Protein AF-A0A7Y7J3G6-F1 (afdb_monomer_lite)

Structure (mmCIF, N/CA/C/O backbone):
data_AF-A0A7Y7J3G6-F1
#
_entry.id   AF-A0A7Y7J3G6-F1
#
loop_
_atom_site.group_PDB
_atom_site.id
_atom_site.type_symbol
_atom_site.label_atom_id
_atom_site.label_alt_id
_atom_site.label_comp_id
_atom_site.label_asym_id
_atom_site.label_entity_id
_atom_site.label_seq_id
_atom_site.pdbx_PDB_ins_code
_atom_site.Cartn_x
_atom_site.Cartn_y
_atom_site.Cartn_z
_atom_site.occupancy
_atom_site.B_iso_or_equiv
_atom_site.auth_seq_id
_atom_site.auth_comp_id
_atom_site.auth_asym_id
_atom_site.auth_atom_id
_atom_site.pdbx_PDB_model_num
ATOM 1 N N . MET A 1 1 ? 12.907 19.951 -12.536 1.00 49.72 1 MET A N 1
ATOM 2 C CA . MET A 1 1 ? 13.112 18.486 -12.495 1.00 49.72 1 MET A CA 1
ATOM 3 C C . MET A 1 1 ? 14.606 18.223 -12.336 1.00 49.72 1 MET A C 1
ATOM 5 O O . MET A 1 1 ? 15.386 18.888 -13.004 1.00 49.72 1 MET A O 1
ATOM 9 N N . LYS A 1 2 ? 15.040 17.374 -11.395 1.00 62.88 2 LYS A N 1
ATOM 10 C CA . LYS A 1 2 ? 16.476 17.125 -11.169 1.00 62.88 2 LYS A CA 1
ATOM 11 C C . LYS A 1 2 ? 16.888 15.912 -11.998 1.00 62.88 2 LYS A C 1
ATOM 13 O O . LYS A 1 2 ? 16.555 14.794 -11.623 1.00 62.88 2 LYS A O 1
ATOM 18 N N . TYR A 1 3 ? 17.566 16.141 -13.120 1.00 72.62 3 TYR A N 1
ATOM 19 C CA . TYR A 1 3 ? 18.003 15.069 -14.013 1.00 72.62 3 TYR A CA 1
ATOM 20 C C . TYR A 1 3 ? 18.917 14.068 -13.295 1.00 72.62 3 TYR A C 1
ATOM 22 O O . TYR A 1 3 ? 19.711 14.421 -12.409 1.00 72.62 3 TYR A O 1
ATOM 30 N N . PHE A 1 4 ? 18.803 12.798 -13.678 1.00 77.12 4 PHE A N 1
ATOM 31 C CA . PHE A 1 4 ? 19.719 11.756 -13.242 1.00 77.12 4 PHE A CA 1
ATOM 32 C C . PHE A 1 4 ? 21.090 12.028 -13.874 1.00 77.12 4 PHE A C 1
ATOM 34 O O . PHE A 1 4 ? 21.292 11.809 -15.061 1.00 77.12 4 PHE A O 1
ATOM 41 N N . LYS A 1 5 ? 22.035 12.559 -13.088 1.00 89.25 5 LYS A N 1
ATOM 42 C CA . LYS A 1 5 ? 23.409 12.771 -13.558 1.00 89.25 5 LYS A CA 1
ATOM 43 C C . LYS A 1 5 ? 24.102 11.417 -13.731 1.00 89.25 5 LYS A C 1
ATOM 45 O O . LYS A 1 5 ? 24.225 10.682 -12.751 1.00 89.25 5 LYS A O 1
ATOM 50 N N . VAL A 1 6 ? 24.518 11.130 -14.958 1.00 94.62 6 VAL A N 1
ATOM 51 C CA . VAL A 1 6 ? 25.328 9.969 -15.341 1.00 94.62 6 VAL A CA 1
ATOM 52 C C . VAL A 1 6 ? 26.798 10.393 -15.344 1.00 94.62 6 VAL A C 1
ATOM 54 O O . VAL A 1 6 ? 27.100 11.525 -15.724 1.00 94.62 6 VAL A O 1
ATOM 57 N N . ASP A 1 7 ? 27.697 9.514 -14.905 1.00 96.62 7 ASP A N 1
ATOM 58 C CA . ASP A 1 7 ? 29.136 9.808 -14.866 1.00 96.62 7 ASP A CA 1
ATOM 59 C C . ASP A 1 7 ? 29.831 9.385 -16.163 1.00 96.62 7 ASP A C 1
ATOM 61 O O . ASP A 1 7 ? 30.746 10.059 -16.632 1.00 96.62 7 ASP A O 1
ATOM 65 N N . LYS A 1 8 ? 29.379 8.278 -16.762 1.00 97.50 8 LYS A N 1
ATOM 66 C CA . LYS A 1 8 ? 29.896 7.773 -18.035 1.00 97.50 8 LYS A CA 1
ATOM 67 C C . LYS A 1 8 ? 28.796 7.089 -18.840 1.00 97.50 8 LYS A C 1
ATOM 69 O O . LYS A 1 8 ? 28.011 6.321 -18.288 1.00 97.50 8 LYS A O 1
ATOM 74 N N . VAL A 1 9 ? 28.792 7.337 -20.144 1.00 97.56 9 VAL A N 1
ATOM 75 C CA . VAL A 1 9 ? 27.956 6.645 -21.131 1.00 97.56 9 VAL A CA 1
ATOM 76 C C . VAL A 1 9 ? 28.882 5.881 -22.069 1.00 97.56 9 VAL A C 1
ATOM 78 O O . VAL A 1 9 ? 29.928 6.402 -22.453 1.00 97.56 9 VAL A O 1
ATOM 81 N N . ILE A 1 10 ? 28.539 4.634 -22.381 1.00 97.81 10 ILE A N 1
ATOM 82 C CA . ILE A 1 10 ? 29.241 3.819 -23.374 1.00 97.81 10 ILE A CA 1
ATOM 83 C C . ILE A 1 10 ? 28.200 3.260 -24.334 1.00 97.81 10 ILE A C 1
ATOM 85 O O . ILE A 1 10 ? 27.238 2.635 -23.892 1.00 97.81 10 ILE A O 1
ATOM 89 N N . GLU A 1 11 ? 28.407 3.489 -25.621 1.00 97.56 11 GLU A N 1
ATOM 90 C CA . GLU A 1 11 ? 27.558 2.977 -26.694 1.00 97.56 11 GLU A CA 1
ATOM 91 C C . GLU A 1 11 ? 27.984 1.558 -27.067 1.00 97.56 11 GLU A C 1
ATOM 93 O O . GLU A 1 11 ? 29.178 1.247 -27.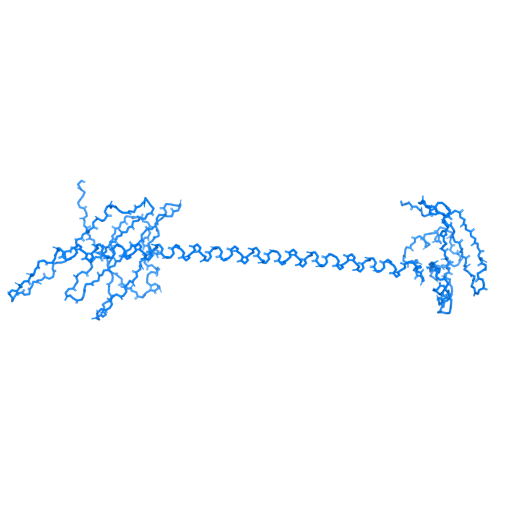114 1.00 97.56 11 GLU A O 1
ATOM 98 N N . GLU A 1 12 ? 26.996 0.696 -27.302 1.00 93.31 12 GLU A N 1
ATOM 99 C CA . GLU A 1 12 ? 27.168 -0.655 -27.829 1.00 93.31 12 GLU A CA 1
ATOM 100 C C . GLU A 1 12 ? 28.253 -1.504 -27.122 1.00 93.31 12 GLU A C 1
ATOM 102 O O . GLU A 1 12 ? 29.045 -2.220 -27.756 1.00 93.31 12 GLU A O 1
ATOM 107 N N . LEU A 1 13 ? 28.317 -1.426 -25.789 1.00 94.50 13 LEU A N 1
ATOM 108 C CA . LEU A 1 13 ? 29.288 -2.171 -24.987 1.00 94.50 13 LEU A CA 1
ATOM 109 C C . LEU A 1 13 ? 28.968 -3.670 -24.998 1.00 94.50 13 LEU A C 1
ATOM 111 O O . LEU A 1 13 ? 27.873 -4.078 -24.634 1.00 94.50 13 LEU A O 1
ATOM 115 N N . ASN A 1 14 ? 29.928 -4.513 -25.371 1.00 92.19 14 ASN A N 1
ATOM 116 C CA . ASN A 1 14 ? 29.696 -5.954 -25.444 1.00 92.19 14 ASN A CA 1
ATOM 117 C C . ASN A 1 14 ? 29.823 -6.622 -24.058 1.00 92.19 14 ASN A C 1
ATOM 119 O O . ASN A 1 14 ? 30.905 -6.631 -23.466 1.00 92.19 14 ASN A O 1
ATOM 123 N N . PHE A 1 15 ? 28.734 -7.202 -23.551 1.00 85.25 15 PHE A N 1
ATOM 124 C CA . PHE A 1 15 ? 28.679 -7.990 -22.317 1.00 85.25 15 PHE A CA 1
ATOM 125 C C . PHE A 1 15 ? 28.513 -9.465 -22.642 1.00 85.25 15 PHE A C 1
ATOM 127 O O . PHE A 1 15 ? 27.389 -9.954 -22.659 1.00 85.25 15 PHE A O 1
ATOM 134 N N . ASN A 1 16 ? 29.617 -10.184 -22.857 1.00 81.06 16 ASN A N 1
ATOM 135 C CA . ASN A 1 16 ? 29.648 -11.625 -23.142 1.00 81.06 16 ASN A CA 1
ATOM 136 C C . ASN A 1 16 ? 28.651 -12.071 -24.238 1.00 81.06 16 ASN A C 1
ATOM 138 O O . ASN A 1 16 ? 29.039 -12.270 -25.383 1.00 81.06 16 ASN A O 1
ATOM 142 N N . SER A 1 17 ? 27.376 -12.250 -23.876 1.00 82.81 17 SER A N 1
ATOM 143 C CA . SER A 1 17 ? 26.278 -12.742 -24.707 1.00 82.81 17 SER A CA 1
ATOM 144 C C . SER A 1 17 ? 25.234 -11.688 -25.124 1.00 82.81 17 SER A C 1
ATOM 146 O O . SER A 1 17 ? 24.234 -12.056 -25.755 1.00 82.81 17 SER A O 1
ATOM 148 N N . TYR A 1 18 ? 25.422 -10.416 -24.762 1.00 87.75 18 TYR A N 1
ATOM 149 C CA . TYR A 1 18 ? 24.465 -9.332 -24.990 1.00 87.75 18 TYR A CA 1
ATOM 150 C C . TYR A 1 18 ? 25.172 -7.979 -25.184 1.00 87.75 18 TYR A C 1
ATOM 152 O O . TYR A 1 18 ? 26.217 -7.726 -24.591 1.00 87.75 18 TYR A O 1
ATOM 160 N N . ARG A 1 19 ? 24.610 -7.103 -26.022 1.00 95.00 19 ARG A N 1
ATOM 161 C CA . ARG A 1 19 ? 25.182 -5.799 -26.387 1.00 95.00 19 ARG A CA 1
ATOM 162 C C . ARG A 1 19 ? 24.063 -4.746 -26.374 1.00 95.00 19 ARG A C 1
ATOM 164 O O . ARG A 1 19 ? 23.349 -4.673 -27.369 1.00 95.00 19 ARG A O 1
ATOM 171 N N . PRO A 1 20 ? 23.874 -4.000 -25.270 1.00 96.56 20 PRO A N 1
ATOM 172 C CA . PRO A 1 20 ? 22.880 -2.939 -25.199 1.00 96.56 20 PRO A CA 1
ATOM 173 C C . PRO A 1 20 ? 23.270 -1.742 -26.051 1.00 96.56 20 PRO A C 1
ATOM 175 O O . PRO A 1 20 ? 24.462 -1.467 -26.199 1.00 96.56 20 PRO A O 1
ATOM 178 N N . ASP A 1 21 ? 22.274 -0.987 -26.514 1.00 97.25 21 ASP A N 1
ATOM 179 C CA . ASP A 1 21 ? 22.501 0.245 -27.277 1.00 97.25 21 ASP A CA 1
ATOM 180 C C . ASP A 1 21 ? 23.300 1.254 -26.447 1.00 97.25 21 ASP A C 1
ATOM 182 O O . ASP A 1 21 ? 24.318 1.774 -26.907 1.00 97.25 21 ASP A O 1
ATOM 186 N N . LEU A 1 22 ? 22.907 1.465 -25.183 1.00 97.69 22 LEU A N 1
ATOM 187 C CA . LEU A 1 22 ? 23.643 2.315 -24.246 1.00 97.69 22 LEU A CA 1
ATOM 188 C C . LEU A 1 22 ? 23.870 1.619 -22.904 1.00 97.69 22 LEU A C 1
ATOM 190 O O . LEU A 1 22 ? 23.004 0.946 -22.344 1.00 97.69 22 LEU A O 1
ATOM 194 N N . THR A 1 23 ? 25.041 1.870 -22.327 1.00 97.56 23 THR A N 1
ATOM 195 C CA . THR A 1 23 ? 25.361 1.536 -20.941 1.00 97.56 23 THR A CA 1
ATOM 196 C C . THR A 1 23 ? 25.684 2.801 -20.165 1.00 97.56 23 THR A C 1
ATOM 198 O O . THR A 1 23 ? 26.659 3.499 -20.453 1.00 97.56 23 THR A O 1
ATOM 201 N N . LEU A 1 24 ? 24.889 3.067 -19.134 1.00 97.38 24 LEU A N 1
ATOM 202 C CA . LEU A 1 24 ? 25.061 4.202 -18.240 1.00 97.38 24 LEU A CA 1
ATOM 203 C C . LEU A 1 24 ? 25.745 3.743 -16.953 1.00 97.38 24 LEU A C 1
ATOM 205 O O . LEU A 1 24 ? 25.327 2.764 -16.332 1.00 97.38 24 LEU A O 1
ATOM 209 N N . TYR A 1 25 ? 26.765 4.480 -16.527 1.00 96.81 25 TYR A N 1
ATOM 210 C CA . TYR A 1 25 ? 27.466 4.258 -15.268 1.00 96.81 25 TYR A CA 1
ATOM 211 C C . TYR A 1 25 ? 27.291 5.448 -14.342 1.00 96.81 25 TYR A C 1
ATOM 213 O O . TYR A 1 25 ? 27.388 6.609 -14.757 1.00 96.81 25 TYR A O 1
ATOM 221 N N . ARG A 1 26 ? 27.076 5.146 -13.064 1.00 95.69 26 ARG A N 1
ATOM 222 C CA . ARG A 1 26 ? 26.975 6.158 -12.024 1.00 95.69 26 ARG A CA 1
ATOM 223 C C . ARG A 1 26 ? 27.536 5.665 -10.698 1.00 95.69 26 ARG A C 1
ATOM 225 O O . ARG A 1 26 ? 27.079 4.651 -10.179 1.00 95.69 26 ARG A O 1
ATOM 232 N N . SER A 1 27 ? 28.435 6.433 -10.103 1.00 95.38 27 SER A N 1
ATOM 233 C CA . SER A 1 27 ? 28.896 6.232 -8.736 1.00 95.38 27 SER A CA 1
ATOM 234 C C . SER A 1 27 ? 27.796 6.563 -7.726 1.00 95.38 27 SER A C 1
ATOM 236 O O . SER A 1 27 ? 27.083 7.571 -7.828 1.00 95.38 27 SER A O 1
ATOM 238 N N . SER A 1 28 ? 27.655 5.710 -6.714 1.00 93.06 28 SER A N 1
ATOM 239 C CA . SER A 1 28 ? 26.737 5.949 -5.606 1.00 93.06 28 SER A CA 1
ATOM 240 C C . SER A 1 28 ? 27.150 7.208 -4.846 1.00 93.06 28 SER A C 1
ATOM 242 O O . SER A 1 28 ? 28.308 7.404 -4.482 1.00 93.06 28 SER A O 1
ATOM 244 N N . LYS A 1 29 ? 26.176 8.074 -4.548 1.00 91.56 29 LYS A N 1
ATOM 245 C CA . LYS A 1 29 ? 26.424 9.270 -3.725 1.00 91.56 29 LYS A CA 1
ATOM 246 C C . LYS A 1 29 ? 26.829 8.920 -2.296 1.00 91.56 29 LYS A C 1
ATOM 248 O O . LYS A 1 29 ? 27.494 9.719 -1.650 1.00 91.56 29 LYS A O 1
ATOM 253 N N . LYS A 1 30 ? 26.355 7.775 -1.793 1.00 93.69 30 LYS A N 1
ATOM 254 C CA . LYS A 1 30 ? 26.652 7.303 -0.436 1.00 93.69 30 LYS A CA 1
ATOM 255 C C . LYS A 1 30 ? 27.998 6.583 -0.384 1.00 93.69 30 LYS A C 1
ATOM 257 O O . LYS A 1 30 ? 28.684 6.679 0.623 1.00 93.69 30 LYS A O 1
ATOM 262 N N . ASN A 1 31 ? 28.362 5.890 -1.462 1.00 93.81 31 ASN A N 1
ATOM 263 C CA . ASN A 1 31 ? 29.604 5.139 -1.565 1.00 93.81 31 ASN A CA 1
ATOM 264 C C . ASN A 1 31 ? 30.226 5.322 -2.963 1.00 93.81 31 ASN A C 1
ATOM 266 O O . ASN A 1 31 ? 29.894 4.569 -3.870 1.00 93.81 31 ASN A O 1
ATOM 270 N N . PRO A 1 32 ? 31.126 6.299 -3.169 1.00 93.50 32 PRO A N 1
ATOM 271 C CA . PRO A 1 32 ? 31.687 6.583 -4.494 1.00 93.50 32 PRO A CA 1
ATOM 272 C C . PRO A 1 32 ? 32.385 5.394 -5.178 1.00 93.50 32 PRO A C 1
ATOM 274 O O . PRO A 1 32 ? 32.458 5.366 -6.407 1.00 93.50 32 PRO A O 1
ATOM 277 N N . SER A 1 33 ? 32.865 4.419 -4.396 1.00 94.50 33 SER A N 1
ATOM 278 C CA . SER A 1 33 ? 33.477 3.176 -4.887 1.00 94.50 33 SER A CA 1
ATOM 279 C C . SER A 1 33 ? 32.460 2.190 -5.473 1.00 94.50 33 SER A C 1
ATOM 281 O O . SER A 1 33 ? 32.829 1.299 -6.234 1.00 94.50 33 SER A O 1
ATOM 283 N N . GLU A 1 34 ? 31.182 2.327 -5.121 1.00 94.56 34 GLU A N 1
ATOM 284 C CA . GLU A 1 34 ? 30.090 1.542 -5.684 1.00 94.56 34 GLU A CA 1
ATOM 285 C C . GLU A 1 34 ? 29.636 2.174 -7.003 1.00 94.56 34 GLU A C 1
ATOM 287 O O . GLU A 1 34 ? 29.185 3.322 -7.040 1.00 94.56 34 GLU A O 1
ATOM 292 N N . ILE A 1 35 ? 29.741 1.413 -8.092 1.00 94.75 35 ILE A N 1
ATOM 293 C CA . ILE A 1 35 ? 29.342 1.850 -9.429 1.00 94.75 35 ILE A CA 1
ATOM 294 C C . ILE A 1 35 ? 28.062 1.119 -9.818 1.00 94.75 35 ILE A C 1
ATOM 296 O O . ILE A 1 35 ? 28.052 -0.098 -10.003 1.00 94.75 35 ILE A O 1
ATOM 300 N N . HIS A 1 36 ? 26.986 1.874 -9.996 1.00 94.44 36 HIS A N 1
ATOM 301 C CA . HIS A 1 36 ? 25.746 1.372 -10.563 1.00 94.44 36 HIS A CA 1
ATOM 302 C C . HIS A 1 36 ? 25.803 1.409 -12.083 1.00 94.44 36 HIS A C 1
ATOM 304 O O . HIS A 1 36 ? 26.334 2.348 -12.685 1.00 94.44 36 HIS A O 1
ATOM 310 N N . ARG A 1 37 ? 25.199 0.393 -12.693 1.00 95.44 37 ARG A N 1
ATOM 311 C CA . ARG A 1 37 ? 25.054 0.266 -14.136 1.00 95.44 37 ARG A CA 1
ATOM 312 C C . ARG A 1 37 ? 23.575 0.208 -14.497 1.00 95.44 37 ARG A C 1
ATOM 314 O O . ARG A 1 37 ? 22.816 -0.497 -13.834 1.00 95.44 37 ARG A O 1
ATOM 321 N N . LEU A 1 38 ? 23.192 0.929 -15.543 1.00 96.75 38 LEU A N 1
ATOM 322 C CA . LEU A 1 38 ? 21.875 0.847 -16.166 1.00 96.75 38 LEU A CA 1
ATOM 323 C C . LEU A 1 38 ? 22.064 0.589 -17.659 1.00 96.75 38 LEU A C 1
ATOM 325 O O . LEU A 1 38 ? 22.778 1.336 -18.328 1.00 96.75 38 LEU A O 1
ATOM 329 N N . LEU A 1 39 ? 21.449 -0.478 -18.154 1.00 97.12 39 LEU A N 1
ATOM 330 C CA . LEU A 1 39 ? 21.407 -0.799 -19.575 1.00 97.12 39 LEU A CA 1
ATOM 331 C C . LEU A 1 39 ? 20.191 -0.103 -20.193 1.00 97.12 39 LEU A C 1
ATOM 333 O O . LEU A 1 39 ? 19.137 -0.024 -19.557 1.00 97.12 39 LEU A O 1
ATOM 337 N N . VAL A 1 40 ? 20.333 0.410 -21.408 1.00 97.69 40 VAL A N 1
ATOM 338 C CA . VAL A 1 40 ? 19.244 1.056 -22.145 1.00 97.69 40 VAL A CA 1
ATOM 339 C C . VAL A 1 40 ? 19.171 0.438 -23.533 1.00 97.69 40 VAL A C 1
ATOM 341 O O . VAL A 1 40 ? 20.175 0.408 -24.243 1.00 97.69 40 VAL A O 1
ATOM 344 N N . GLU A 1 41 ? 17.983 -0.032 -23.896 1.00 98.06 41 GLU A N 1
ATOM 345 C CA . GLU A 1 41 ? 17.634 -0.457 -25.255 1.00 98.06 41 GLU A CA 1
ATOM 346 C C . GLU A 1 41 ? 16.699 0.576 -25.879 1.00 98.06 41 GLU A C 1
ATOM 348 O O . GLU A 1 41 ? 15.805 1.104 -25.214 1.00 98.06 41 GLU A O 1
ATOM 353 N N . ILE A 1 42 ? 16.899 0.867 -27.157 1.00 97.56 42 ILE A N 1
ATOM 354 C CA . ILE A 1 42 ? 16.089 1.787 -27.943 1.00 97.56 42 ILE A CA 1
ATOM 355 C C . ILE A 1 42 ? 15.267 0.954 -28.923 1.00 97.56 42 ILE A C 1
ATOM 357 O O . ILE A 1 42 ? 15.752 0.461 -29.944 1.00 97.56 42 ILE A O 1
ATOM 361 N N . LYS A 1 43 ? 13.974 0.824 -28.640 1.00 97.62 43 LYS A N 1
ATOM 362 C CA . LYS A 1 43 ? 13.045 0.112 -29.512 1.00 97.62 43 LYS A CA 1
ATOM 363 C C . LYS A 1 43 ? 12.631 1.025 -30.661 1.00 97.62 43 LYS A C 1
ATOM 365 O O . LYS A 1 43 ? 11.824 1.931 -30.494 1.00 97.62 43 LYS A O 1
ATOM 370 N N . VAL A 1 44 ? 13.172 0.760 -31.849 1.00 95.81 44 VAL A N 1
ATOM 371 C CA . VAL A 1 44 ? 12.733 1.408 -33.104 1.00 95.81 44 VAL A CA 1
ATOM 372 C C . VAL A 1 44 ? 11.903 0.452 -33.958 1.00 95.81 44 VAL A C 1
ATOM 374 O O . VAL A 1 44 ? 10.876 0.832 -34.506 1.00 95.81 44 VAL A O 1
ATOM 377 N N . THR A 1 45 ? 12.356 -0.796 -34.099 1.00 94.31 45 THR A N 1
ATOM 378 C CA . THR A 1 45 ? 11.677 -1.823 -34.921 1.00 94.31 45 THR A CA 1
ATOM 379 C C . THR A 1 45 ? 11.443 -3.103 -34.138 1.00 94.31 45 THR A C 1
ATOM 381 O O . THR A 1 45 ? 10.372 -3.695 -34.222 1.00 94.31 45 THR A O 1
ATOM 384 N N . HIS A 1 46 ? 12.448 -3.522 -33.371 1.00 94.12 46 HIS A N 1
ATOM 385 C CA . HIS A 1 46 ? 12.396 -4.718 -32.549 1.00 94.12 46 HIS A CA 1
ATOM 386 C C . HIS A 1 46 ? 12.441 -4.314 -31.084 1.00 94.12 46 HIS A C 1
ATOM 388 O O . HIS A 1 46 ? 13.202 -3.424 -30.711 1.00 94.12 46 HIS A O 1
ATOM 394 N N . GLU A 1 47 ? 11.603 -4.962 -30.289 1.00 96.50 47 GLU A N 1
ATOM 395 C CA . GLU A 1 47 ? 11.657 -4.879 -28.836 1.00 96.50 47 GLU A CA 1
ATOM 396 C C . GLU A 1 47 ? 12.687 -5.854 -28.268 1.00 96.50 47 GLU A C 1
ATOM 398 O O . GLU A 1 47 ? 13.186 -6.745 -28.969 1.00 96.50 47 GLU A O 1
ATOM 403 N N . VAL A 1 48 ? 12.992 -5.699 -26.983 1.00 96.12 48 VAL A N 1
ATOM 404 C CA . VAL A 1 48 ? 13.772 -6.675 -26.227 1.00 96.12 48 VAL A CA 1
ATOM 405 C C . VAL A 1 48 ? 13.008 -7.997 -26.173 1.00 96.12 48 VAL A C 1
ATOM 407 O O . VAL A 1 48 ? 12.063 -8.164 -25.397 1.00 96.12 48 VAL A O 1
ATOM 410 N N . ASP A 1 49 ? 13.443 -8.943 -27.006 1.00 96.25 49 ASP A N 1
ATOM 411 C CA . ASP A 1 49 ? 12.878 -10.287 -27.053 1.00 96.25 49 ASP A CA 1
ATOM 412 C C . ASP A 1 49 ? 13.077 -11.058 -25.736 1.00 96.25 49 ASP A C 1
ATOM 414 O O . ASP A 1 49 ? 13.853 -10.682 -24.850 1.00 96.25 49 ASP A O 1
ATOM 418 N N . GLU A 1 50 ? 12.367 -12.177 -25.607 1.00 96.44 50 GLU A N 1
ATOM 419 C CA . GLU A 1 50 ? 12.404 -12.983 -24.389 1.00 96.44 50 GLU A CA 1
ATOM 420 C C . GLU A 1 50 ? 13.804 -13.551 -24.102 1.00 96.44 50 GLU A C 1
ATOM 422 O O . GLU A 1 50 ? 14.224 -13.612 -22.949 1.00 96.44 50 GLU A O 1
ATOM 427 N N . ASN A 1 51 ? 14.581 -13.896 -25.131 1.00 95.56 51 ASN A N 1
ATOM 428 C CA . ASN A 1 51 ? 15.932 -14.429 -24.946 1.00 95.56 51 ASN A CA 1
ATOM 429 C C . ASN A 1 51 ? 16.884 -13.367 -24.373 1.00 95.56 51 ASN A C 1
ATOM 431 O O . ASN A 1 51 ? 17.665 -13.658 -23.464 1.00 95.56 51 ASN A O 1
ATOM 435 N N . LYS A 1 52 ? 16.823 -12.129 -24.881 1.00 94.88 52 LYS A N 1
ATOM 436 C CA . LYS A 1 52 ? 17.543 -10.972 -24.339 1.00 94.88 52 LYS A CA 1
ATOM 437 C C . LYS A 1 52 ? 17.077 -10.675 -22.916 1.00 94.88 52 LYS A C 1
ATOM 439 O O . LYS A 1 52 ? 17.915 -10.508 -22.031 1.00 94.88 52 LYS A O 1
ATOM 444 N N . ARG A 1 53 ? 15.761 -10.666 -22.672 1.00 96.19 53 ARG A N 1
ATOM 445 C CA . ARG A 1 53 ? 15.179 -10.434 -21.342 1.00 96.19 53 ARG A CA 1
ATOM 446 C C . ARG A 1 53 ? 15.706 -11.436 -20.315 1.00 96.19 53 ARG A C 1
ATOM 448 O O . ARG A 1 53 ? 16.151 -11.022 -19.248 1.00 96.19 53 ARG A O 1
ATOM 455 N N . GLN A 1 54 ? 15.712 -12.728 -20.641 1.00 95.50 54 GLN A N 1
ATOM 456 C CA . GLN A 1 54 ? 16.206 -13.770 -19.738 1.00 95.50 54 GLN A CA 1
ATOM 457 C C . GLN A 1 54 ? 17.693 -13.604 -19.409 1.00 95.50 54 GLN A C 1
ATOM 459 O O . GLN A 1 54 ? 18.068 -13.767 -18.252 1.00 95.50 54 GLN A O 1
ATOM 464 N N . LYS A 1 55 ? 18.528 -13.196 -20.375 1.00 95.19 55 LYS A N 1
ATOM 465 C CA . LYS A 1 55 ? 19.948 -12.881 -20.126 1.00 95.19 55 LYS A CA 1
ATOM 466 C C . LYS A 1 55 ? 20.128 -11.685 -19.189 1.00 95.19 55 LYS A C 1
ATOM 468 O O . LYS A 1 55 ? 20.927 -11.733 -18.261 1.00 95.19 55 LYS A O 1
ATOM 473 N N . ILE A 1 56 ? 19.359 -10.616 -19.401 1.00 94.94 56 ILE A N 1
ATOM 474 C CA . ILE A 1 56 ? 19.390 -9.424 -18.540 1.00 94.94 56 ILE A CA 1
ATOM 475 C C . ILE A 1 56 ? 19.018 -9.793 -17.094 1.00 94.94 56 ILE A C 1
ATOM 477 O O . ILE A 1 56 ? 19.654 -9.316 -16.151 1.00 94.94 56 ILE A O 1
ATOM 481 N N . ILE A 1 57 ? 18.009 -10.653 -16.923 1.00 94.56 57 ILE A N 1
ATOM 482 C CA . ILE A 1 57 ? 17.571 -11.150 -15.614 1.00 94.56 57 ILE A CA 1
ATOM 483 C C . ILE A 1 57 ? 18.631 -12.068 -14.994 1.00 94.56 57 ILE A C 1
ATOM 485 O O . ILE A 1 57 ? 18.963 -11.890 -13.823 1.00 94.56 57 ILE A O 1
ATOM 489 N N . SER A 1 58 ? 19.182 -13.025 -15.750 1.00 94.00 58 SER A N 1
ATOM 490 C CA . SER A 1 58 ? 20.184 -13.968 -15.235 1.00 94.00 58 SER A CA 1
ATOM 491 C C . SER A 1 58 ? 21.456 -13.266 -14.774 1.00 94.00 58 SER A C 1
ATOM 493 O O . SER A 1 58 ? 22.030 -13.636 -13.753 1.00 94.00 58 SER A O 1
ATOM 495 N N . ASP A 1 59 ? 21.858 -12.218 -15.493 1.00 93.25 59 ASP A N 1
ATOM 496 C CA . ASP A 1 59 ? 23.034 -11.413 -15.166 1.00 93.25 59 ASP A CA 1
ATOM 497 C C . ASP A 1 59 ? 22.728 -10.326 -14.114 1.00 93.25 59 ASP A C 1
ATOM 499 O O . ASP A 1 59 ? 23.621 -9.583 -13.699 1.00 93.25 59 ASP A O 1
ATOM 503 N N . ASN A 1 60 ? 21.471 -10.247 -13.655 1.00 93.38 60 ASN A N 1
ATOM 504 C CA . ASN A 1 60 ? 20.971 -9.313 -12.648 1.00 93.38 60 ASN A CA 1
ATOM 505 C C . ASN A 1 60 ? 21.275 -7.837 -12.981 1.00 93.38 60 ASN A C 1
ATOM 507 O O . ASN A 1 60 ? 21.670 -7.044 -12.117 1.00 93.38 60 ASN A O 1
ATOM 511 N N . TYR A 1 61 ? 21.107 -7.452 -14.249 1.00 94.62 61 TYR A N 1
ATOM 512 C CA . TYR A 1 61 ? 21.326 -6.080 -14.702 1.00 94.62 61 TYR A CA 1
ATOM 513 C C . TYR A 1 61 ? 20.029 -5.277 -14.769 1.00 94.62 61 TYR A C 1
ATOM 515 O O . TYR A 1 61 ? 19.055 -5.676 -15.395 1.00 94.62 61 TYR A O 1
ATOM 523 N N . SER A 1 62 ? 20.036 -4.073 -14.199 1.00 96.38 62 SER A N 1
ATOM 524 C CA . SER A 1 62 ? 18.953 -3.119 -14.435 1.00 96.38 62 SER A CA 1
ATOM 525 C C . SER A 1 62 ? 18.950 -2.673 -15.896 1.00 96.38 62 SER A C 1
ATOM 527 O O . SER A 1 62 ? 19.973 -2.203 -16.399 1.00 96.38 62 SER A O 1
ATOM 529 N N . CYS A 1 63 ? 17.800 -2.786 -16.551 1.00 97.25 63 CYS A N 1
ATOM 530 C CA . CYS A 1 63 ? 17.599 -2.420 -17.943 1.00 97.25 63 CYS A CA 1
ATOM 531 C C . CYS A 1 63 ? 16.248 -1.727 -18.139 1.00 97.25 63 CYS A C 1
ATOM 533 O O . CYS A 1 63 ? 15.215 -2.206 -17.656 1.00 97.25 63 CYS A O 1
ATOM 535 N N . ILE A 1 64 ? 16.275 -0.617 -18.870 1.00 97.81 64 ILE A N 1
ATOM 536 C CA . ILE A 1 64 ? 15.085 0.047 -19.400 1.00 97.81 64 ILE A CA 1
ATOM 537 C C . ILE A 1 64 ? 15.060 -0.066 -20.922 1.00 97.81 64 ILE A C 1
ATOM 539 O O . ILE A 1 64 ? 16.105 -0.119 -21.569 1.00 97.81 64 ILE A O 1
ATOM 543 N N . GLU A 1 65 ? 13.860 -0.058 -21.480 1.00 98.44 65 GLU A N 1
ATOM 544 C CA . GLU A 1 65 ? 13.613 0.077 -22.909 1.00 98.44 65 GLU A CA 1
ATOM 545 C C . GLU A 1 65 ? 12.926 1.422 -23.158 1.00 98.44 65 GLU A C 1
ATOM 547 O O . GLU A 1 65 ? 11.976 1.778 -22.452 1.00 98.44 65 GLU A O 1
ATOM 552 N N . ILE A 1 66 ? 13.427 2.174 -24.138 1.00 98.12 66 ILE A N 1
ATOM 553 C CA . ILE A 1 66 ? 12.837 3.423 -24.618 1.00 98.12 66 ILE A CA 1
ATOM 554 C C . ILE A 1 66 ? 12.185 3.140 -25.972 1.00 98.12 66 ILE A C 1
ATOM 556 O O . ILE A 1 66 ? 12.875 2.866 -26.955 1.00 98.12 66 ILE A O 1
ATOM 560 N N . ASP A 1 67 ? 10.858 3.187 -26.018 1.00 98.38 67 ASP A N 1
ATOM 561 C CA . ASP A 1 67 ? 10.058 2.935 -27.212 1.00 98.38 67 ASP A CA 1
ATOM 562 C C . ASP A 1 67 ? 9.960 4.189 -28.082 1.00 98.38 67 ASP A C 1
ATOM 564 O O . ASP A 1 67 ? 9.229 5.133 -27.787 1.00 98.38 67 ASP A O 1
ATOM 568 N N . LEU A 1 68 ? 10.701 4.179 -29.187 1.00 97.81 68 LEU A N 1
ATOM 569 C CA . LEU A 1 68 ? 10.655 5.193 -30.235 1.00 97.81 68 LEU A CA 1
ATOM 570 C C . LEU A 1 68 ? 10.014 4.646 -31.519 1.00 97.81 68 LEU A C 1
ATOM 572 O O . LEU A 1 68 ? 10.116 5.279 -32.567 1.00 97.81 68 LEU A O 1
ATOM 576 N N . SER A 1 69 ? 9.327 3.497 -31.470 1.00 97.62 69 SER A N 1
ATOM 577 C CA . SER A 1 69 ? 8.750 2.841 -32.658 1.00 97.62 69 SER A CA 1
ATOM 578 C C . SER A 1 69 ? 7.672 3.668 -33.364 1.00 97.62 69 SER A C 1
ATOM 580 O O . SER A 1 69 ? 7.398 3.455 -34.545 1.00 97.62 69 SER A O 1
ATOM 582 N N . LYS A 1 70 ? 7.067 4.628 -32.654 1.00 97.50 70 LYS A N 1
ATOM 583 C CA . LYS A 1 70 ? 6.060 5.562 -33.182 1.00 97.50 70 LYS A CA 1
ATOM 584 C C . LYS A 1 70 ? 6.645 6.888 -33.669 1.00 97.50 70 LYS A C 1
ATOM 586 O O . LYS A 1 70 ? 5.902 7.702 -34.211 1.00 97.50 70 LYS A O 1
ATOM 591 N N . ILE A 1 71 ? 7.934 7.128 -33.444 1.00 97.50 71 ILE A N 1
ATOM 592 C CA . ILE A 1 71 ? 8.601 8.366 -33.839 1.00 97.50 71 ILE A CA 1
ATOM 593 C C . ILE A 1 71 ? 9.184 8.177 -35.238 1.00 97.50 71 ILE A C 1
ATOM 595 O O . ILE A 1 71 ? 9.790 7.148 -35.540 1.00 97.50 71 ILE A O 1
ATOM 599 N N . ASP A 1 72 ? 8.989 9.170 -36.106 1.00 96.19 72 ASP A N 1
ATOM 600 C CA . ASP A 1 72 ? 9.609 9.162 -37.429 1.00 96.19 72 ASP A CA 1
ATOM 601 C C . ASP A 1 72 ? 11.139 9.128 -37.279 1.00 96.19 72 ASP A C 1
ATOM 603 O O . ASP A 1 72 ? 11.726 9.879 -36.502 1.00 96.19 72 ASP A O 1
ATOM 607 N N . ARG A 1 73 ? 11.803 8.266 -38.050 1.00 92.88 73 ARG A N 1
ATOM 608 C CA . ARG A 1 73 ? 13.268 8.153 -38.069 1.00 92.88 73 ARG A CA 1
ATOM 609 C C . ARG A 1 73 ? 13.941 9.424 -38.584 1.00 92.88 73 ARG A C 1
ATOM 611 O O . ARG A 1 73 ? 15.113 9.637 -38.294 1.00 92.88 73 ARG A O 1
ATOM 618 N N . MET A 1 74 ? 13.208 10.235 -39.347 1.00 95.75 74 MET A N 1
ATOM 619 C CA . MET A 1 74 ? 13.639 11.545 -39.836 1.00 95.75 74 MET A CA 1
ATOM 620 C C . MET A 1 74 ? 13.102 12.702 -38.982 1.00 95.75 74 MET A C 1
ATOM 622 O O . MET A 1 74 ? 13.187 13.857 -39.401 1.00 95.75 74 MET A O 1
ATOM 626 N N . ALA A 1 75 ? 12.525 12.413 -37.809 1.00 96.44 75 ALA A N 1
ATOM 627 C CA . ALA A 1 75 ? 12.058 13.447 -36.900 1.00 96.44 75 ALA A CA 1
ATOM 628 C C . ALA A 1 75 ? 13.209 14.365 -36.465 1.00 96.44 75 ALA A C 1
ATOM 630 O O . ALA A 1 75 ? 14.362 13.950 -36.331 1.00 96.44 75 ALA A O 1
ATOM 631 N N . ASP A 1 76 ? 12.865 15.624 -36.212 1.00 97.50 76 ASP A N 1
ATOM 632 C CA . ASP A 1 76 ? 13.805 16.602 -35.682 1.00 97.50 76 ASP A CA 1
ATOM 633 C C . ASP A 1 76 ? 14.355 16.150 -34.307 1.00 97.50 76 ASP A C 1
ATOM 635 O O . ASP A 1 76 ? 13.605 15.571 -33.507 1.00 97.50 76 ASP A O 1
ATOM 639 N N . PRO A 1 77 ? 15.636 16.421 -33.986 1.00 96.94 77 PRO A N 1
ATOM 640 C CA . PRO A 1 77 ? 16.221 16.069 -32.694 1.00 96.94 77 PRO A CA 1
ATOM 641 C C . PRO A 1 77 ? 15.419 16.547 -31.477 1.00 96.94 77 PRO A C 1
ATOM 643 O O . PRO A 1 77 ? 15.431 15.866 -30.452 1.00 96.94 77 PRO A O 1
ATOM 646 N N . THR A 1 78 ? 14.701 17.671 -31.563 1.00 97.31 78 THR A N 1
ATOM 647 C CA . THR A 1 78 ? 13.818 18.146 -30.490 1.00 97.31 78 THR A CA 1
ATOM 648 C C . THR A 1 78 ? 12.650 17.191 -30.252 1.00 97.31 78 THR A C 1
ATOM 650 O O . THR A 1 78 ? 12.350 16.888 -29.101 1.00 97.31 78 THR A O 1
ATOM 653 N N . VAL A 1 79 ? 12.047 16.643 -31.309 1.00 97.25 79 VAL A N 1
ATOM 654 C CA . VAL A 1 79 ? 10.946 15.670 -31.191 1.00 97.25 79 VAL A CA 1
ATOM 655 C C . VAL A 1 79 ? 11.440 14.369 -30.560 1.00 97.25 79 VAL A C 1
ATOM 657 O O . VAL A 1 79 ? 10.793 13.823 -29.669 1.00 97.25 79 VAL A O 1
ATOM 660 N N . ILE A 1 80 ? 12.616 13.887 -30.974 1.00 95.94 80 ILE A N 1
ATOM 661 C CA . ILE A 1 80 ? 13.241 12.696 -30.377 1.00 95.94 80 ILE A CA 1
ATOM 662 C C . ILE A 1 80 ? 13.559 12.951 -28.899 1.00 95.94 80 ILE A C 1
ATOM 664 O O . ILE A 1 80 ? 13.291 12.105 -28.047 1.00 95.94 80 ILE A O 1
ATOM 668 N N . TYR A 1 81 ? 14.099 14.129 -28.581 1.00 95.19 81 TYR A N 1
ATOM 669 C CA . TYR A 1 81 ? 14.393 14.526 -27.209 1.00 95.19 81 TYR A CA 1
ATOM 670 C C . TYR A 1 81 ? 13.133 14.526 -26.338 1.00 95.19 81 TYR A C 1
ATOM 672 O O . TYR A 1 81 ? 13.153 13.949 -25.251 1.00 95.19 81 TYR A O 1
ATOM 680 N N . GLU A 1 82 ? 12.037 15.118 -26.812 1.00 96.19 82 GLU A N 1
ATOM 681 C CA . GLU A 1 82 ? 10.748 15.112 -26.114 1.00 96.19 82 GLU A CA 1
ATOM 682 C C . GLU A 1 82 ? 10.219 13.688 -25.917 1.00 96.19 82 GLU A C 1
ATOM 684 O O . GLU A 1 82 ? 9.829 13.332 -24.805 1.00 96.19 82 GLU A O 1
ATOM 689 N N . ALA A 1 83 ? 10.295 12.841 -26.948 1.00 96.56 83 ALA A N 1
ATOM 690 C CA . ALA A 1 83 ? 9.855 11.451 -26.872 1.00 96.56 83 ALA A CA 1
ATOM 691 C C . ALA A 1 83 ? 10.650 10.628 -25.845 1.00 96.56 83 ALA A C 1
ATOM 693 O O . ALA A 1 83 ? 10.057 9.840 -25.113 1.00 96.56 83 ALA A O 1
ATOM 694 N N . ILE A 1 84 ? 11.968 10.835 -25.741 1.00 95.00 84 ILE A N 1
ATOM 695 C CA . ILE A 1 84 ? 12.824 10.185 -24.731 1.00 95.00 84 ILE A CA 1
ATOM 696 C C . ILE A 1 84 ? 12.467 10.644 -23.305 1.00 95.00 84 ILE A C 1
ATOM 698 O O . ILE A 1 84 ? 12.650 9.890 -22.347 1.00 95.00 84 ILE A O 1
ATOM 702 N N . HIS A 1 85 ? 11.977 11.877 -23.144 1.00 93.06 85 HIS A N 1
ATOM 703 C CA . HIS A 1 85 ? 11.577 12.425 -21.843 1.00 93.06 85 HIS A CA 1
ATOM 704 C C . HIS A 1 85 ? 10.140 12.071 -21.446 1.00 93.06 85 HIS A C 1
ATOM 706 O O . HIS A 1 85 ? 9.783 12.236 -20.275 1.00 93.06 85 HIS A O 1
ATOM 712 N N . ASP A 1 86 ? 9.327 11.576 -22.379 1.00 95.75 86 ASP A N 1
ATOM 713 C CA . ASP A 1 86 ? 7.996 11.069 -22.077 1.00 95.75 86 ASP A CA 1
ATOM 714 C C . ASP A 1 86 ? 8.090 9.709 -21.373 1.00 95.75 86 ASP A C 1
ATOM 716 O O . ASP A 1 86 ? 8.540 8.707 -21.930 1.00 95.75 86 ASP A O 1
ATOM 720 N N . ILE A 1 87 ? 7.618 9.667 -20.127 1.00 95.69 87 ILE A N 1
ATOM 721 C CA . ILE A 1 87 ? 7.604 8.452 -19.312 1.00 95.69 87 ILE A CA 1
ATOM 722 C C . ILE A 1 87 ? 6.760 7.337 -19.940 1.00 95.69 87 ILE A C 1
ATOM 724 O O . ILE A 1 87 ? 7.029 6.168 -19.682 1.00 95.69 87 ILE A O 1
ATOM 728 N N . ALA A 1 88 ? 5.770 7.673 -20.773 1.00 97.12 88 ALA A N 1
ATOM 729 C CA . ALA A 1 88 ? 4.960 6.684 -21.477 1.00 97.12 88 ALA A CA 1
ATOM 730 C C . ALA A 1 88 ? 5.781 5.851 -22.476 1.00 97.12 88 ALA A C 1
ATOM 732 O O . ALA A 1 88 ? 5.393 4.724 -22.782 1.00 97.12 88 ALA A O 1
ATOM 733 N N . ASN A 1 89 ? 6.921 6.377 -22.938 1.00 97.69 89 ASN A N 1
ATOM 734 C CA . ASN A 1 89 ? 7.841 5.682 -23.834 1.00 97.69 89 ASN A CA 1
ATOM 735 C C . ASN A 1 89 ? 8.937 4.917 -23.082 1.00 97.69 89 ASN A C 1
ATOM 737 O O . ASN A 1 89 ? 9.719 4.218 -23.713 1.00 97.69 89 ASN A O 1
ATOM 741 N N . VAL A 1 90 ? 9.033 5.027 -21.754 1.00 97.25 90 VAL A N 1
ATOM 742 C CA . VAL A 1 90 ? 10.092 4.377 -20.972 1.00 97.25 90 VAL A CA 1
ATOM 743 C C . VAL A 1 90 ? 9.503 3.251 -20.139 1.00 97.25 90 VAL A C 1
ATOM 745 O O . VAL A 1 90 ? 8.664 3.471 -19.266 1.00 97.25 90 VAL A O 1
ATOM 748 N N . SER A 1 91 ? 9.989 2.033 -20.352 1.00 97.31 91 SER A N 1
ATOM 749 C CA . SER A 1 91 ? 9.559 0.863 -19.589 1.00 97.31 91 SER A CA 1
ATOM 750 C C . SER A 1 91 ? 10.740 0.128 -18.961 1.00 97.31 91 SER A C 1
ATOM 752 O O . SER A 1 91 ? 11.858 0.135 -19.473 1.00 97.31 91 SER A O 1
ATOM 754 N N . TRP A 1 92 ? 10.510 -0.502 -17.809 1.00 97.44 92 TRP A N 1
ATOM 755 C CA . TRP A 1 92 ? 11.506 -1.373 -17.190 1.00 97.44 92 TRP A CA 1
ATOM 756 C C . TRP A 1 92 ? 11.458 -2.753 -17.837 1.00 97.44 92 TRP A C 1
ATOM 758 O O . TRP A 1 92 ? 10.445 -3.447 -17.752 1.00 97.44 92 TRP A O 1
ATOM 768 N N . VAL A 1 93 ? 12.579 -3.189 -18.407 1.00 96.94 93 VAL A N 1
ATOM 769 C CA . VAL A 1 93 ? 12.759 -4.582 -18.835 1.00 96.94 93 VAL A CA 1
ATOM 770 C C . VAL A 1 93 ? 13.029 -5.452 -17.611 1.00 96.94 93 VAL A C 1
ATOM 772 O O . VAL A 1 93 ? 12.396 -6.490 -17.420 1.00 96.94 93 VAL A O 1
ATOM 775 N N . HIS A 1 94 ? 13.953 -4.997 -16.763 1.00 96.69 94 HIS A N 1
ATOM 776 C CA . HIS A 1 94 ? 14.289 -5.616 -15.489 1.00 96.69 94 HIS A CA 1
ATOM 777 C C . HIS A 1 94 ? 14.892 -4.570 -14.548 1.00 96.69 94 HIS A C 1
ATOM 779 O O . HIS A 1 94 ? 15.671 -3.717 -14.965 1.00 96.69 94 HIS A O 1
ATOM 785 N N . HIS A 1 95 ? 14.567 -4.648 -13.262 1.00 96.62 95 HIS A N 1
ATOM 786 C CA . HIS A 1 95 ? 15.238 -3.873 -12.223 1.00 96.62 95 HIS A CA 1
ATOM 787 C C . HIS A 1 95 ? 15.868 -4.858 -11.241 1.00 96.62 95 HIS A C 1
ATOM 789 O O . HIS A 1 95 ? 15.141 -5.634 -10.615 1.00 96.62 95 HIS A O 1
ATOM 795 N N . CYS A 1 96 ? 17.191 -4.808 -11.062 1.00 94.88 96 CYS A N 1
ATOM 796 C CA . CYS A 1 96 ? 17.933 -5.806 -10.274 1.00 94.88 96 CYS A CA 1
ATOM 797 C C . CYS A 1 96 ? 17.474 -5.891 -8.808 1.00 94.88 96 CYS A C 1
ATOM 799 O O . CYS A 1 96 ? 17.528 -6.937 -8.172 1.00 94.88 96 CYS A O 1
ATOM 801 N N . ARG A 1 97 ? 16.941 -4.788 -8.271 1.00 93.81 97 ARG A N 1
ATOM 802 C CA . ARG A 1 97 ? 16.369 -4.728 -6.912 1.00 93.81 97 ARG A CA 1
ATOM 803 C C . ARG A 1 97 ? 14.848 -4.862 -6.862 1.00 93.81 97 ARG A C 1
ATOM 805 O O . ARG A 1 97 ? 14.250 -4.532 -5.850 1.00 93.81 97 ARG A O 1
ATOM 812 N N . SER A 1 98 ? 14.192 -5.266 -7.949 1.00 92.50 98 SER A N 1
ATOM 813 C CA . SER A 1 98 ? 12.721 -5.345 -7.993 1.00 92.50 98 SER A CA 1
ATOM 814 C C . SER A 1 98 ? 12.148 -6.273 -6.920 1.00 92.50 98 SER A C 1
ATOM 816 O O . SER A 1 98 ? 11.160 -5.909 -6.289 1.00 92.50 98 SER A O 1
ATOM 818 N N . ILE A 1 99 ? 12.788 -7.423 -6.681 1.00 89.44 99 ILE A N 1
ATOM 819 C CA . ILE A 1 99 ? 12.392 -8.379 -5.635 1.00 89.44 99 ILE A CA 1
ATOM 820 C C . ILE A 1 99 ? 12.565 -7.747 -4.251 1.00 89.44 99 ILE A C 1
ATOM 822 O O . ILE A 1 99 ? 11.604 -7.660 -3.502 1.00 89.44 99 ILE A O 1
ATOM 826 N N . GLU A 1 100 ? 13.750 -7.206 -3.951 1.00 92.38 100 GLU A N 1
ATOM 827 C CA . GLU A 1 100 ? 14.032 -6.547 -2.667 1.00 92.38 100 GLU A CA 1
ATOM 828 C C . GLU A 1 100 ? 13.059 -5.390 -2.381 1.00 92.38 100 GLU A C 1
ATOM 830 O O . GLU A 1 100 ? 12.547 -5.260 -1.270 1.00 92.38 100 GLU A O 1
ATOM 835 N N . LEU A 1 101 ? 12.786 -4.555 -3.389 1.00 91.50 101 LEU A N 1
ATOM 836 C CA . LEU A 1 101 ? 11.855 -3.432 -3.280 1.00 91.50 101 LEU A CA 1
ATOM 837 C C . LEU A 1 101 ? 10.416 -3.908 -3.071 1.00 91.50 101 LEU A C 1
ATOM 839 O O . LEU A 1 101 ? 9.684 -3.289 -2.301 1.00 91.50 101 LEU A O 1
ATOM 843 N N . ARG A 1 102 ? 10.012 -5.004 -3.721 1.00 91.00 102 ARG A N 1
ATOM 844 C CA . ARG A 1 102 ? 8.699 -5.620 -3.508 1.00 91.00 102 ARG A CA 1
ATOM 845 C C . ARG A 1 102 ? 8.589 -6.191 -2.100 1.00 91.00 102 ARG A C 1
ATOM 847 O O . ARG A 1 102 ? 7.652 -5.844 -1.400 1.00 91.00 102 ARG A O 1
ATOM 854 N N . ASP A 1 103 ? 9.585 -6.943 -1.641 1.00 93.12 103 ASP A N 1
ATOM 855 C CA . ASP A 1 103 ? 9.624 -7.486 -0.280 1.00 93.12 103 ASP A CA 1
ATOM 856 C C . ASP A 1 103 ? 9.626 -6.377 0.781 1.00 93.12 103 ASP A C 1
ATOM 858 O O . ASP A 1 103 ? 9.101 -6.536 1.885 1.00 93.12 103 ASP A O 1
ATOM 862 N N . GLN A 1 104 ? 10.259 -5.238 0.490 1.00 94.81 104 GLN A N 1
ATOM 863 C CA . GLN A 1 104 ? 10.181 -4.064 1.350 1.00 94.81 104 GLN A CA 1
ATOM 864 C C . GLN A 1 104 ? 8.759 -3.488 1.367 1.00 94.81 104 GLN A C 1
ATOM 866 O O . GLN A 1 104 ? 8.214 -3.285 2.451 1.00 94.81 104 GLN A O 1
ATOM 871 N N . ALA A 1 105 ? 8.153 -3.272 0.199 1.00 94.12 105 ALA A N 1
ATOM 872 C CA . ALA A 1 105 ? 6.790 -2.759 0.094 1.00 94.12 105 ALA A CA 1
ATOM 873 C C . ALA A 1 105 ? 5.774 -3.685 0.784 1.00 94.12 105 ALA A C 1
ATOM 875 O O . ALA A 1 105 ? 4.941 -3.219 1.559 1.00 94.12 105 ALA A O 1
ATOM 876 N N . ASP A 1 106 ? 5.892 -4.998 0.591 1.00 94.94 106 ASP A N 1
ATOM 877 C CA . ASP A 1 106 ? 5.020 -5.999 1.207 1.00 94.94 106 ASP A CA 1
ATOM 878 C C . ASP A 1 106 ? 5.158 -5.998 2.735 1.00 94.94 106 ASP A C 1
ATOM 880 O O . ASP A 1 106 ? 4.158 -6.063 3.453 1.00 94.94 106 ASP A O 1
ATOM 884 N N . ARG A 1 107 ? 6.381 -5.840 3.261 1.00 97.25 107 ARG A N 1
ATOM 885 C CA . ARG A 1 107 ? 6.609 -5.669 4.706 1.00 97.25 107 ARG A CA 1
ATOM 886 C C . ARG A 1 107 ? 5.991 -4.380 5.241 1.00 97.25 107 ARG A C 1
ATOM 888 O O . ARG A 1 107 ? 5.417 -4.392 6.328 1.00 97.25 107 ARG A O 1
ATOM 895 N N . GLU A 1 108 ? 6.094 -3.275 4.510 1.00 97.12 108 GLU A N 1
ATOM 896 C CA . GLU A 1 108 ? 5.490 -1.994 4.898 1.00 97.12 108 GLU A CA 1
ATOM 897 C C . GLU A 1 108 ? 3.954 -2.068 4.918 1.00 97.12 108 GLU A C 1
ATOM 899 O O . GLU A 1 108 ? 3.322 -1.586 5.867 1.00 97.12 108 GLU A O 1
ATOM 904 N N . ILE A 1 109 ? 3.359 -2.736 3.924 1.00 96.88 109 ILE A N 1
ATOM 905 C CA . ILE A 1 109 ? 1.920 -3.021 3.865 1.00 96.88 109 ILE A CA 1
ATOM 906 C C . ILE A 1 109 ? 1.511 -3.896 5.050 1.00 96.88 109 ILE A C 1
ATOM 908 O O . ILE A 1 109 ? 0.591 -3.534 5.785 1.00 96.88 109 ILE A O 1
ATOM 912 N N . LEU A 1 110 ? 2.220 -5.003 5.290 1.00 97.88 110 LEU A N 1
ATOM 913 C CA . LEU A 1 110 ? 1.922 -5.917 6.391 1.00 97.88 110 LEU A CA 1
ATOM 914 C C . LEU A 1 110 ? 1.980 -5.203 7.747 1.00 97.88 110 LEU A C 1
ATOM 916 O O . LEU A 1 110 ? 1.053 -5.337 8.541 1.00 97.88 110 LEU A O 1
ATOM 920 N N . ASN A 1 111 ? 3.017 -4.396 7.986 1.00 97.88 111 ASN A N 1
ATOM 921 C CA . ASN A 1 111 ? 3.173 -3.619 9.219 1.00 97.88 111 ASN A CA 1
ATOM 922 C C . ASN A 1 111 ? 2.054 -2.586 9.411 1.00 97.88 111 ASN A C 1
ATOM 924 O O . ASN A 1 111 ? 1.607 -2.332 10.530 1.00 97.88 111 ASN A O 1
ATOM 928 N N . SER A 1 112 ? 1.586 -1.984 8.320 1.00 97.44 112 SER A N 1
ATOM 929 C CA . SER A 1 112 ? 0.471 -1.039 8.357 1.00 97.44 112 SER A CA 1
ATOM 930 C C . SER A 1 112 ? -0.855 -1.752 8.653 1.00 97.44 112 SER A C 1
ATOM 932 O O . SER A 1 112 ? -1.637 -1.278 9.477 1.00 97.44 112 SER A O 1
ATOM 934 N N . CYS A 1 113 ? -1.088 -2.928 8.059 1.00 97.50 113 CYS A N 1
ATOM 935 C CA . CYS A 1 113 ? -2.257 -3.763 8.335 1.00 97.50 113 CYS A CA 1
ATOM 936 C C . CYS A 1 113 ? -2.284 -4.284 9.779 1.00 97.50 113 CYS A C 1
ATOM 938 O O . CYS A 1 113 ? -3.334 -4.235 10.421 1.00 97.50 113 CYS A O 1
ATOM 940 N N . THR A 1 114 ? -1.154 -4.759 10.313 1.00 97.81 114 THR A N 1
ATOM 941 C CA . THR A 1 114 ? -1.072 -5.239 11.703 1.00 97.81 114 THR A CA 1
ATOM 942 C C . THR A 1 114 ? -1.336 -4.110 12.690 1.00 97.81 114 THR A C 1
ATOM 944 O O . THR A 1 114 ? -2.150 -4.279 13.598 1.00 97.81 114 THR A O 1
ATOM 947 N N . LYS A 1 115 ? -0.750 -2.928 12.465 1.00 98.44 115 LYS A N 1
ATOM 948 C CA . LYS A 1 115 ? -0.998 -1.744 13.293 1.00 98.44 115 LYS A CA 1
ATOM 949 C C . LYS A 1 115 ? -2.472 -1.324 13.274 1.00 98.44 115 LYS A C 1
ATOM 951 O O . LYS A 1 115 ? -3.060 -1.124 14.335 1.00 98.44 115 LYS A O 1
ATOM 956 N N . ALA A 1 116 ? -3.089 -1.255 12.094 1.00 98.06 116 ALA A N 1
ATOM 957 C CA . ALA A 1 116 ? -4.509 -0.920 11.965 1.00 98.06 116 ALA A CA 1
ATOM 958 C C .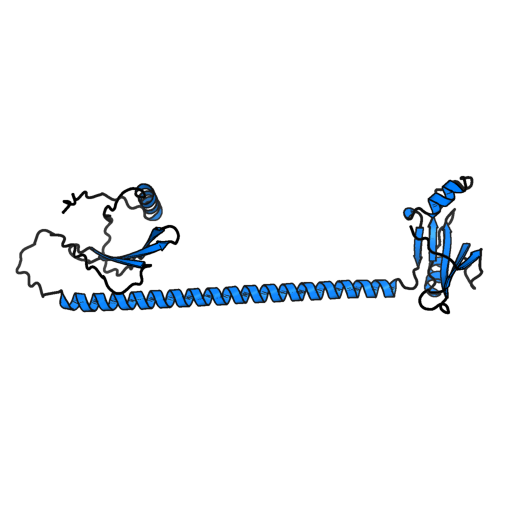 ALA A 1 116 ? -5.414 -1.947 12.674 1.00 98.06 116 ALA A C 1
ATOM 960 O O . ALA A 1 116 ? -6.400 -1.582 13.320 1.00 98.06 116 ALA A O 1
ATOM 961 N N . LEU A 1 117 ? -5.065 -3.236 12.604 1.00 98.44 117 LEU A N 1
ATOM 962 C CA . LEU A 1 117 ? -5.791 -4.300 13.295 1.00 98.44 117 LEU A CA 1
ATOM 963 C C . LEU A 1 117 ? -5.675 -4.180 14.822 1.00 98.44 117 LEU A C 1
ATOM 965 O O . LEU A 1 117 ? -6.669 -4.351 15.528 1.00 98.44 117 LEU A O 1
ATOM 969 N N . GLU A 1 118 ? -4.487 -3.880 15.346 1.00 98.50 118 GLU A N 1
ATOM 970 C CA . GLU A 1 118 ? -4.281 -3.654 16.780 1.00 98.50 118 GLU A CA 1
ATOM 971 C C . GLU A 1 118 ? -5.052 -2.434 17.293 1.00 98.50 118 GLU A C 1
ATOM 973 O O . GLU A 1 118 ? -5.666 -2.494 18.359 1.00 98.50 118 GLU A O 1
ATOM 978 N N . GLU A 1 119 ? -5.060 -1.338 16.534 1.00 98.44 119 GLU A N 1
ATOM 979 C CA . GLU A 1 119 ? -5.836 -0.138 16.859 1.00 98.44 119 GLU A CA 1
ATOM 980 C C . GLU A 1 119 ? -7.343 -0.434 16.871 1.00 98.44 119 GLU A C 1
ATOM 982 O O . GLU A 1 119 ? -8.043 -0.051 17.811 1.00 98.44 119 GLU A O 1
ATOM 987 N N . SER A 1 120 ? -7.834 -1.198 15.890 1.00 98.06 120 SER A N 1
ATOM 988 C CA . SER A 1 120 ? -9.230 -1.646 15.831 1.00 98.06 120 SER A CA 1
ATOM 989 C C . SER A 1 120 ? -9.614 -2.538 17.022 1.00 98.06 120 SER A C 1
ATOM 991 O O . SER A 1 120 ? -10.675 -2.347 17.630 1.00 98.06 120 SER A O 1
ATOM 993 N N . LYS A 1 121 ? -8.734 -3.468 17.423 1.00 98.38 121 LYS A N 1
ATOM 994 C CA . LYS A 1 121 ? -8.936 -4.311 18.614 1.00 98.38 121 LYS A CA 1
ATOM 995 C C . LYS A 1 121 ? -9.007 -3.474 19.889 1.00 98.38 121 LYS A C 1
ATOM 997 O O . LYS A 1 121 ? -9.979 -3.598 20.630 1.00 98.38 121 LYS A O 1
ATOM 1002 N N . LYS A 1 122 ? -8.055 -2.558 20.099 1.00 98.44 122 LYS A N 1
ATOM 1003 C CA . LYS A 1 122 ? -8.041 -1.651 21.263 1.00 98.44 122 LYS A CA 1
ATOM 1004 C C . LYS A 1 122 ? -9.289 -0.770 21.323 1.00 98.44 122 LYS A C 1
ATOM 1006 O O . LYS A 1 122 ? -9.851 -0.572 22.399 1.00 98.44 122 LYS A O 1
ATOM 1011 N N . ALA A 1 123 ? -9.748 -0.256 20.180 1.00 98.19 123 ALA A N 1
ATOM 1012 C CA . ALA A 1 123 ? -10.981 0.526 20.106 1.00 98.19 123 ALA A CA 1
ATOM 1013 C C . ALA A 1 123 ? -12.211 -0.310 20.501 1.00 98.19 123 ALA A C 1
ATOM 1015 O O . ALA A 1 123 ? -13.058 0.157 21.262 1.00 98.19 123 ALA A O 1
ATOM 1016 N N . THR A 1 124 ? -12.275 -1.561 20.040 1.00 98.06 124 THR A N 1
ATOM 1017 C CA . THR A 1 124 ? -13.363 -2.495 20.366 1.00 98.06 124 THR A CA 1
ATOM 1018 C C . THR A 1 124 ? -13.358 -2.877 21.848 1.00 98.06 124 THR A C 1
ATOM 1020 O O . THR A 1 124 ? -14.402 -2.861 22.496 1.00 98.06 124 THR A O 1
ATOM 1023 N N . GLU A 1 125 ? -12.188 -3.173 22.416 1.00 98.44 125 GLU A N 1
ATOM 1024 C CA . GLU A 1 125 ? -12.023 -3.473 23.843 1.00 98.44 125 GLU A CA 1
ATOM 1025 C C . GLU A 1 125 ? -12.436 -2.292 24.724 1.00 98.44 125 GLU A C 1
ATOM 1027 O O . GLU A 1 125 ? -13.176 -2.473 25.692 1.00 98.44 125 GLU A O 1
ATOM 1032 N N . LYS A 1 126 ? -12.025 -1.071 24.358 1.00 98.38 126 LYS A N 1
ATOM 1033 C CA . LYS A 1 126 ? -12.426 0.154 25.056 1.00 98.38 126 LYS A CA 1
ATOM 1034 C C . LYS A 1 126 ? -13.945 0.337 25.040 1.00 98.38 126 LYS A C 1
ATOM 1036 O O . LYS A 1 126 ? -14.534 0.577 26.089 1.00 98.38 126 LYS A O 1
ATOM 1041 N N . LEU A 1 127 ? -14.578 0.169 23.879 1.00 98.44 127 LEU A N 1
ATOM 1042 C CA . LEU A 1 127 ? -16.028 0.307 23.729 1.00 98.44 127 LEU A CA 1
ATOM 1043 C C . LEU A 1 127 ? -16.789 -0.753 24.541 1.00 98.44 127 LEU A C 1
ATOM 1045 O O . LEU A 1 127 ? -17.794 -0.446 25.182 1.00 98.44 127 LEU A O 1
ATOM 1049 N N . ASN A 1 128 ? -16.289 -1.991 24.567 1.00 98.38 128 ASN A N 1
ATOM 1050 C CA . ASN A 1 128 ? -16.862 -3.058 25.386 1.00 98.38 128 ASN A CA 1
ATOM 1051 C C . ASN A 1 128 ? -16.739 -2.765 26.884 1.00 98.38 128 ASN A C 1
ATOM 1053 O O . ASN A 1 128 ? -17.695 -3.000 27.621 1.00 98.38 128 ASN A O 1
ATOM 1057 N N . LYS A 1 129 ? -15.603 -2.221 27.331 1.00 98.50 129 LYS A N 1
ATOM 1058 C CA . LYS A 1 129 ? -15.411 -1.814 28.726 1.00 98.50 129 LYS A CA 1
ATOM 1059 C C . LYS A 1 129 ? -16.366 -0.684 29.119 1.00 98.50 129 LYS A C 1
ATOM 1061 O O . LYS A 1 129 ? -17.089 -0.824 30.095 1.00 98.50 129 LYS A O 1
ATOM 1066 N N . GLU A 1 130 ? -16.455 0.374 28.313 1.00 98.25 130 GLU A N 1
ATOM 1067 C CA . GLU A 1 130 ? -17.392 1.486 28.548 1.00 98.25 130 GLU A CA 1
ATOM 1068 C C . GLU A 1 130 ? -18.853 1.014 28.605 1.00 98.25 130 GLU A C 1
ATOM 1070 O O . GLU A 1 130 ? -19.659 1.528 29.382 1.00 98.25 130 GLU A O 1
ATOM 1075 N N . ARG A 1 131 ? -19.207 0.012 27.792 1.00 98.19 131 ARG A N 1
ATOM 1076 C CA . ARG A 1 131 ? -20.526 -0.619 27.838 1.00 98.19 131 ARG A CA 1
ATOM 1077 C C . ARG A 1 131 ? -20.744 -1.396 29.138 1.00 98.19 131 ARG A C 1
ATOM 1079 O O . ARG A 1 131 ? -21.815 -1.269 29.722 1.00 98.19 131 ARG A O 1
ATOM 1086 N N . GLN A 1 132 ? -19.765 -2.182 29.585 1.00 98.12 132 GLN A N 1
ATOM 1087 C CA . GLN A 1 132 ? -19.850 -2.923 30.847 1.00 98.12 132 GLN A CA 1
ATOM 1088 C C . GLN A 1 132 ? -19.972 -1.986 32.050 1.00 98.12 132 GLN A C 1
ATOM 1090 O O . GLN A 1 132 ? -20.816 -2.227 32.911 1.00 98.12 132 GLN A O 1
ATOM 1095 N N . ASP A 1 133 ? -19.188 -0.907 32.070 1.00 97.62 133 ASP A N 1
ATOM 1096 C CA . ASP A 1 133 ? -19.221 0.103 33.128 1.00 97.62 133 ASP A CA 1
ATOM 1097 C C . ASP A 1 133 ? -20.611 0.768 33.186 1.00 97.62 133 ASP A C 1
ATOM 1099 O O . ASP A 1 133 ? -21.243 0.798 34.241 1.00 97.62 133 ASP A O 1
ATOM 1103 N N . ARG A 1 134 ? -21.172 1.167 32.034 1.00 97.62 134 ARG A N 1
ATOM 1104 C CA . ARG A 1 134 ? -22.539 1.715 31.952 1.00 97.62 134 ARG A CA 1
ATOM 1105 C C . ARG A 1 134 ? -23.604 0.720 32.417 1.00 97.62 134 ARG A C 1
ATOM 1107 O O . ARG A 1 134 ? -24.524 1.082 33.143 1.00 97.62 134 ARG A O 1
ATOM 1114 N N . GLU A 1 135 ? -23.498 -0.541 32.002 1.00 97.94 135 GLU A N 1
ATOM 1115 C CA . GLU A 1 135 ? -24.430 -1.591 32.424 1.00 97.94 135 GLU A CA 1
ATOM 1116 C C . GLU A 1 135 ? -24.337 -1.885 33.932 1.00 97.94 135 GLU A C 1
ATOM 1118 O O . GLU A 1 135 ? -25.331 -2.315 34.526 1.00 97.94 135 GLU A O 1
ATOM 1123 N N . ALA A 1 136 ? -23.169 -1.688 34.552 1.00 98.12 136 ALA A N 1
ATOM 1124 C CA . ALA A 1 136 ? -22.975 -1.815 35.993 1.00 98.12 136 ALA A CA 1
ATOM 1125 C C . ALA A 1 136 ? -23.599 -0.632 36.750 1.00 98.12 136 ALA A C 1
ATOM 1127 O O . ALA A 1 136 ? -24.385 -0.861 37.670 1.00 98.12 136 ALA A O 1
ATOM 1128 N N . GLU A 1 137 ? -23.350 0.603 36.304 1.00 97.50 137 GLU A N 1
ATOM 1129 C CA . GLU A 1 137 ? -23.970 1.818 36.856 1.00 97.50 137 GLU A CA 1
ATOM 1130 C C . GLU A 1 137 ? -25.505 1.747 36.790 1.00 97.50 137 GLU A C 1
ATOM 1132 O O . GLU A 1 137 ? -26.201 1.994 37.776 1.00 97.50 137 GLU A O 1
ATOM 1137 N N . GLU A 1 138 ? -26.064 1.324 35.651 1.00 97.19 138 GLU A N 1
ATOM 1138 C CA . GLU A 1 138 ? -27.512 1.155 35.494 1.00 97.19 138 GLU A CA 1
ATOM 1139 C C . GLU A 1 138 ? -28.099 0.062 36.401 1.00 97.19 138 GLU A C 1
ATOM 1141 O O . GLU A 1 138 ? -29.284 0.114 36.755 1.00 97.19 138 GLU A O 1
ATOM 1146 N N . ARG A 1 139 ? -27.321 -0.976 36.729 1.00 97.19 139 ARG A N 1
ATOM 1147 C CA . ARG A 1 139 ? -27.740 -2.029 37.666 1.00 97.19 139 ARG A CA 1
ATOM 1148 C C . ARG A 1 139 ? -27.737 -1.519 39.099 1.00 97.19 139 ARG A C 1
ATOM 1150 O O . ARG A 1 139 ? -28.692 -1.791 39.824 1.00 97.19 139 ARG A O 1
ATOM 1157 N N . GLU A 1 140 ? -26.714 -0.766 39.485 1.00 97.50 140 GLU A N 1
ATOM 1158 C CA . GLU A 1 140 ? -26.626 -0.136 40.801 1.00 97.50 140 GLU A CA 1
ATOM 1159 C C . GLU A 1 140 ? -27.759 0.880 41.006 1.00 97.50 140 GLU A C 1
ATOM 1161 O O . GLU A 1 140 ? -28.469 0.823 42.011 1.00 97.50 140 GLU A O 1
ATOM 1166 N N . GLU A 1 141 ? -28.034 1.732 40.012 1.00 95.00 141 GLU A N 1
ATOM 1167 C CA . GLU A 1 141 ? -29.144 2.690 40.076 1.00 95.00 141 GLU A CA 1
ATOM 1168 C C . GLU A 1 141 ? -30.501 1.977 40.224 1.00 95.00 141 GLU A C 1
ATOM 1170 O O . GLU A 1 141 ? -31.369 2.418 40.984 1.00 95.00 141 GLU A O 1
ATOM 1175 N N . ARG A 1 142 ? -30.700 0.859 39.510 1.00 93.94 142 ARG A N 1
ATOM 1176 C CA . ARG A 1 142 ? -31.902 0.022 39.650 1.00 93.94 142 ARG A CA 1
ATOM 1177 C C . ARG A 1 142 ? -32.019 -0.568 41.053 1.00 93.94 142 ARG A C 1
ATOM 1179 O O . ARG A 1 142 ? -33.091 -0.481 41.647 1.00 93.94 142 ARG A O 1
ATOM 1186 N N . TYR A 1 143 ? -30.927 -1.103 41.593 1.00 96.50 143 TYR A N 1
ATOM 1187 C CA . TYR A 1 143 ? -30.892 -1.669 42.938 1.00 96.50 143 TYR A CA 1
ATOM 1188 C C . TYR A 1 143 ? -31.266 -0.632 44.009 1.00 96.50 143 TYR A C 1
ATOM 1190 O O . TYR A 1 143 ? -32.156 -0.888 44.819 1.00 96.50 143 TYR A O 1
ATOM 1198 N N . LEU A 1 144 ? -30.661 0.561 43.966 1.00 93.56 144 LEU A N 1
ATOM 1199 C CA . LEU A 1 144 ? -30.943 1.639 44.921 1.00 93.56 144 LEU A CA 1
ATOM 1200 C C . LEU A 1 144 ? -32.403 2.106 44.849 1.00 93.56 144 LEU A C 1
ATOM 1202 O O . LEU A 1 144 ? -33.038 2.338 45.880 1.00 93.56 144 LEU A O 1
ATOM 1206 N N . LYS A 1 145 ? -32.972 2.207 43.639 1.00 88.62 145 LYS A N 1
ATOM 1207 C CA . LYS A 1 145 ? -34.400 2.520 43.457 1.00 88.62 145 LYS A CA 1
ATOM 1208 C C . LYS A 1 145 ? -35.293 1.458 44.090 1.00 88.62 145 LYS A C 1
ATOM 1210 O O . LYS A 1 145 ? -36.241 1.809 44.792 1.00 88.62 145 LYS A O 1
ATOM 1215 N N . ASP A 1 146 ? -34.995 0.184 43.861 1.00 90.75 146 ASP A N 1
ATOM 1216 C CA . ASP A 1 146 ? -35.773 -0.921 44.419 1.00 90.75 146 ASP A CA 1
ATOM 1217 C C . ASP A 1 146 ? -35.678 -0.969 45.951 1.00 90.75 146 ASP A C 1
ATOM 1219 O O . ASP A 1 146 ? -36.688 -1.179 46.629 1.00 90.75 146 ASP A O 1
ATOM 1223 N N . GLU A 1 147 ? -34.492 -0.738 46.518 1.00 94.50 147 GLU A N 1
ATOM 1224 C CA . GLU A 1 147 ? -34.280 -0.665 47.967 1.00 94.50 147 GLU A CA 1
ATOM 1225 C C . GLU A 1 147 ? -35.070 0.490 48.594 1.00 94.50 147 GLU A C 1
ATOM 1227 O O . GLU A 1 147 ? -35.786 0.315 49.585 1.00 94.50 147 GLU A O 1
ATOM 1232 N N . PHE A 1 148 ? -35.023 1.660 47.965 1.00 88.12 148 PHE A N 1
ATOM 1233 C CA . PHE A 1 148 ? -35.763 2.831 48.404 1.00 88.12 148 PHE A CA 1
ATOM 1234 C C . PHE A 1 148 ? -37.288 2.619 48.344 1.00 88.12 148 PHE A C 1
ATOM 1236 O O . PHE A 1 148 ? -38.003 2.944 49.297 1.00 88.12 148 PHE A O 1
ATOM 1243 N N . ILE A 1 149 ? -37.800 1.995 47.275 1.00 82.31 149 ILE A N 1
ATOM 1244 C CA . ILE A 1 149 ? -39.222 1.627 47.162 1.00 82.31 149 ILE A CA 1
ATOM 1245 C C . ILE A 1 149 ? -39.623 0.650 48.274 1.00 82.31 149 ILE A C 1
ATOM 1247 O O . ILE A 1 149 ? -40.683 0.824 48.888 1.00 82.31 149 ILE A O 1
ATOM 1251 N N . LYS A 1 150 ? -38.788 -0.352 48.579 1.00 88.50 150 LYS A N 1
ATOM 1252 C CA . LYS A 1 150 ? -39.026 -1.281 49.697 1.00 88.50 150 LYS A CA 1
ATOM 1253 C C . LYS A 1 150 ? -39.081 -0.545 51.037 1.00 88.50 150 LYS A C 1
ATOM 1255 O O . LYS A 1 150 ? -39.995 -0.798 51.820 1.00 88.50 150 LYS A O 1
ATOM 1260 N N . SER A 1 151 ? -38.158 0.388 51.279 1.00 88.00 151 SER A N 1
ATOM 1261 C CA . SER A 1 151 ? -38.120 1.206 52.498 1.00 88.00 151 SER A CA 1
ATOM 1262 C C . SER A 1 151 ? -39.407 2.018 52.687 1.00 88.00 151 SER A C 1
ATOM 1264 O O . SER A 1 151 ? -40.072 1.898 53.719 1.00 88.00 151 SER A O 1
ATOM 1266 N N . ILE A 1 152 ? -39.841 2.748 51.651 1.00 83.38 152 ILE A N 1
ATOM 1267 C CA . ILE A 1 152 ? -41.111 3.494 51.674 1.00 83.38 152 ILE A CA 1
ATOM 1268 C C . ILE A 1 152 ? -42.296 2.561 51.929 1.00 83.38 152 ILE A C 1
ATOM 1270 O O . ILE A 1 152 ? -43.166 2.867 52.746 1.00 83.38 152 ILE A O 1
ATOM 1274 N N . THR A 1 153 ? -42.342 1.422 51.236 1.00 82.31 153 THR A N 1
ATOM 1275 C CA . THR A 1 153 ? -43.442 0.456 51.363 1.00 82.31 153 THR A CA 1
ATOM 1276 C C . THR A 1 153 ? -43.555 -0.062 52.798 1.00 82.31 153 THR A C 1
ATOM 1278 O O . THR A 1 153 ? -44.650 -0.084 53.361 1.00 82.31 153 THR A O 1
ATOM 1281 N N . ASN A 1 154 ? -42.428 -0.404 53.426 1.00 84.06 154 ASN A N 1
ATOM 1282 C CA . ASN A 1 154 ? -42.386 -0.857 54.816 1.00 84.06 154 ASN A CA 1
ATOM 1283 C C . ASN A 1 154 ? -42.863 0.223 55.796 1.00 84.06 154 ASN A C 1
ATOM 1285 O O . ASN A 1 154 ? -43.635 -0.073 56.711 1.00 84.06 154 ASN A O 1
ATOM 1289 N N . GLU A 1 155 ? -42.456 1.476 55.591 1.00 84.31 155 GLU A N 1
ATOM 1290 C CA . GLU A 1 155 ? -42.864 2.593 56.447 1.00 84.31 155 GLU A CA 1
ATOM 1291 C C . GLU A 1 155 ? -44.375 2.873 56.343 1.00 84.31 155 GLU A C 1
ATOM 1293 O O . GLU A 1 155 ? -45.045 3.110 57.353 1.00 84.31 155 GLU A O 1
ATOM 1298 N N . ILE A 1 156 ? -44.952 2.762 55.140 1.00 77.31 156 ILE A N 1
ATOM 1299 C CA . ILE A 1 156 ? -46.406 2.854 54.930 1.00 77.31 156 ILE A CA 1
ATOM 1300 C C . ILE A 1 156 ? -47.133 1.726 55.668 1.00 77.31 156 ILE A C 1
ATOM 1302 O O . ILE A 1 156 ? -48.090 1.998 56.395 1.00 77.31 156 ILE A O 1
ATOM 1306 N N . ILE A 1 157 ? -46.678 0.475 55.523 1.00 78.25 157 ILE A N 1
ATOM 1307 C CA . ILE A 1 157 ? -47.276 -0.691 56.197 1.00 78.25 157 ILE A CA 1
ATOM 1308 C C . ILE A 1 157 ? -47.252 -0.501 57.719 1.00 78.25 157 ILE A C 1
ATOM 1310 O O . ILE A 1 157 ? -48.252 -0.752 58.400 1.00 78.25 157 ILE A O 1
ATOM 1314 N N . LYS A 1 158 ? -46.130 -0.013 58.262 1.00 80.38 158 LYS A N 1
ATOM 1315 C CA . LYS A 1 158 ? -45.972 0.269 59.692 1.00 80.38 158 LYS A CA 1
ATOM 1316 C C . LYS A 1 158 ? -46.973 1.320 60.175 1.00 80.38 158 LYS A C 1
ATOM 1318 O O . LYS A 1 158 ? -47.612 1.107 61.202 1.00 80.38 158 LYS A O 1
ATOM 1323 N N . LYS A 1 159 ? -47.166 2.412 59.426 1.00 78.81 159 LYS A N 1
ATOM 1324 C CA . LYS A 1 159 ? -48.128 3.477 59.771 1.00 78.81 159 LYS A CA 1
ATOM 1325 C C . LYS A 1 159 ? -49.588 3.053 59.594 1.00 78.81 159 LYS A C 1
ATOM 1327 O O . LYS A 1 159 ? -50.421 3.408 60.423 1.00 78.81 159 LYS A O 1
ATOM 1332 N N . GLN A 1 160 ? -49.917 2.258 58.576 1.00 72.06 160 GLN A N 1
ATOM 1333 C CA . GLN A 1 160 ? -51.282 1.749 58.389 1.00 72.06 160 GLN A CA 1
ATOM 1334 C C . GLN A 1 160 ? -51.719 0.805 59.514 1.00 72.06 160 GLN A C 1
ATOM 1336 O O . GLN A 1 160 ? -52.876 0.858 59.928 1.00 72.06 160 GLN A O 1
ATOM 1341 N N . ARG A 1 161 ? -50.799 0.010 60.084 1.00 60.09 161 ARG A N 1
ATOM 1342 C CA . ARG A 1 161 ? -51.085 -0.795 61.288 1.00 60.09 161 ARG A CA 1
ATOM 1343 C C . ARG A 1 161 ? -51.488 0.049 62.504 1.00 60.09 161 ARG A C 1
ATOM 1345 O O . ARG A 1 161 ? -52.163 -0.473 63.383 1.00 60.09 161 ARG A O 1
ATOM 1352 N N . VAL A 1 162 ? -51.117 1.331 62.546 1.00 54.97 162 VAL A N 1
ATOM 1353 C CA . VAL A 1 162 ? -51.475 2.266 63.629 1.00 54.97 162 VAL A CA 1
ATOM 1354 C C . VAL A 1 162 ? -52.837 2.938 63.384 1.00 54.97 162 VAL A C 1
ATOM 1356 O O . VAL A 1 162 ? -53.483 3.372 64.333 1.00 54.97 162 VAL A O 1
ATOM 1359 N N . LEU A 1 163 ? -53.310 2.999 62.133 1.00 48.94 163 LEU A N 1
ATOM 1360 C CA . LEU A 1 163 ? -54.480 3.795 61.728 1.00 48.94 163 LEU A CA 1
ATOM 1361 C C . LEU A 1 163 ? -55.750 2.991 61.414 1.00 48.94 163 LEU A C 1
ATOM 1363 O O . LEU A 1 163 ? -56.743 3.586 61.002 1.00 48.94 163 LEU A O 1
ATOM 1367 N N . LEU A 1 164 ? -55.765 1.675 61.633 1.00 35.84 164 LEU A N 1
ATOM 1368 C CA . LEU A 1 164 ? -56.989 0.873 61.544 1.00 35.84 164 LEU A CA 1
ATOM 1369 C C . LEU A 1 164 ? -57.553 0.587 62.946 1.00 35.84 164 LEU A C 1
ATOM 1371 O O . LEU A 1 164 ? -57.286 -0.478 63.506 1.00 35.84 164 LEU A O 1
ATOM 1375 N N . PRO A 1 165 ? -58.366 1.488 63.535 1.00 39.19 165 PRO A N 1
ATOM 1376 C CA . PRO A 1 165 ? -59.255 1.081 64.608 1.00 39.19 165 PRO A CA 1
ATOM 1377 C C . PRO A 1 165 ? -60.240 0.055 64.038 1.00 39.19 165 PRO A C 1
ATOM 1379 O O . PRO A 1 165 ? -60.794 0.236 62.954 1.00 39.19 165 PRO A O 1
ATOM 1382 N N . ALA A 1 166 ? -60.453 -1.038 64.766 1.00 40.62 166 ALA A N 1
ATOM 1383 C CA . ALA A 1 166 ? -61.441 -2.049 64.425 1.00 40.62 166 ALA A CA 1
ATOM 1384 C C . ALA A 1 166 ? -62.837 -1.407 64.351 1.00 40.62 166 ALA A C 1
ATOM 1386 O O . ALA A 1 166 ? -63.515 -1.234 65.365 1.00 40.62 166 ALA A O 1
ATOM 1387 N N . VAL A 1 167 ? -63.287 -1.050 63.148 1.00 43.69 167 VAL A N 1
ATOM 1388 C CA . VAL A 1 167 ? -64.656 -0.588 62.925 1.00 43.69 167 VAL A CA 1
ATOM 1389 C C . VAL A 1 167 ? -65.567 -1.816 62.979 1.00 43.69 167 VAL A C 1
ATOM 1391 O O . VAL A 1 167 ? -65.923 -2.405 61.962 1.00 43.69 167 VAL A O 1
ATOM 1394 N N . LYS A 1 168 ? -65.957 -2.232 64.190 1.00 44.78 168 LYS A N 1
ATOM 1395 C CA . LYS A 1 168 ? -67.125 -3.102 64.383 1.00 44.78 168 LYS A CA 1
ATOM 1396 C C . LYS A 1 168 ? -68.366 -2.288 64.036 1.00 44.78 168 LYS A C 1
ATOM 1398 O O . LYS A 1 168 ? -68.957 -1.643 64.902 1.00 44.78 168 LYS A O 1
ATOM 1403 N N . HIS A 1 169 ? -68.765 -2.298 62.767 1.00 44.81 169 HIS A N 1
ATOM 1404 C CA . HIS A 1 169 ? -69.982 -1.611 62.366 1.00 44.81 169 HIS A CA 1
ATOM 1405 C C . HIS A 1 169 ? -71.202 -2.524 62.517 1.00 44.81 169 HIS A C 1
ATOM 1407 O O . HIS A 1 169 ? -71.420 -3.454 61.746 1.00 44.81 169 HIS A O 1
ATOM 1413 N N . LYS A 1 170 ? -72.018 -2.235 63.536 1.00 44.06 170 LYS A N 1
ATOM 1414 C CA . LYS A 1 170 ? -73.373 -2.773 63.698 1.00 44.06 170 LYS A CA 1
ATOM 1415 C C . LYS A 1 170 ? -74.272 -2.293 62.541 1.00 44.06 170 LYS A C 1
ATOM 1417 O O . LYS A 1 170 ? -74.888 -1.238 62.638 1.00 44.06 170 LYS A O 1
ATOM 1422 N N . GLY A 1 171 ? -74.337 -3.060 61.454 1.00 43.53 171 GLY A N 1
ATOM 1423 C CA . GLY A 1 171 ? -75.527 -3.189 60.600 1.00 43.53 171 GLY A CA 1
ATOM 1424 C C . GLY A 1 171 ? -76.059 -1.966 59.836 1.00 43.53 171 GLY A C 1
ATOM 1425 O O . GLY A 1 171 ? -77.220 -2.001 59.437 1.00 43.53 171 GLY A O 1
ATOM 1426 N N . LYS A 1 172 ? -75.286 -0.898 59.595 1.00 45.56 172 LYS A N 1
ATOM 1427 C CA . LYS A 1 172 ? -75.731 0.209 58.723 1.00 45.56 172 LYS A CA 1
ATOM 1428 C C . LYS A 1 172 ? -74.739 0.493 57.600 1.00 45.56 172 LYS A C 1
ATOM 1430 O O . LYS A 1 172 ? -73.577 0.795 57.847 1.00 45.56 172 LYS A O 1
ATOM 1435 N N . ILE A 1 173 ? -75.244 0.416 56.369 1.00 42.41 173 ILE A N 1
ATOM 1436 C CA . ILE A 1 173 ? -74.546 0.783 55.135 1.00 42.41 173 ILE A CA 1
ATOM 1437 C C . ILE A 1 173 ? -74.357 2.305 55.148 1.00 42.41 173 ILE A C 1
ATOM 1439 O O . ILE A 1 173 ? -75.319 3.061 55.006 1.00 42.41 173 ILE A O 1
ATOM 1443 N N . LEU A 1 174 ? -73.125 2.766 55.362 1.00 40.97 174 LEU A N 1
ATOM 1444 C CA . LEU A 1 174 ? -72.775 4.175 55.212 1.00 40.97 174 LEU A CA 1
ATOM 1445 C C . LEU A 1 174 ? -72.601 4.497 53.725 1.00 40.97 174 LEU A C 1
ATOM 1447 O O . LEU A 1 174 ? -71.848 3.832 53.022 1.00 40.97 174 LEU A O 1
ATOM 1451 N N . LYS A 1 175 ? -73.286 5.547 53.257 1.00 39.72 175 LYS A N 1
ATOM 1452 C CA . LYS A 1 175 ? -73.067 6.135 51.930 1.00 39.72 175 LYS A CA 1
ATOM 1453 C C . LYS A 1 175 ? -71.603 6.578 51.806 1.00 39.72 175 LYS A C 1
ATOM 1455 O O . LYS A 1 175 ? -71.131 7.357 52.633 1.00 39.72 175 L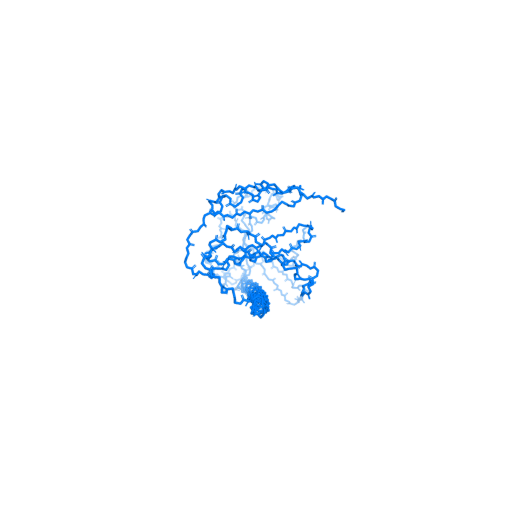YS A O 1
ATOM 1460 N N . ASN A 1 176 ? -70.929 6.073 50.772 1.00 39.09 176 ASN A N 1
ATOM 1461 C CA . ASN A 1 176 ? -69.511 6.259 50.452 1.00 39.09 176 ASN A CA 1
ATOM 1462 C C . ASN A 1 176 ? -69.069 7.725 50.565 1.00 39.09 176 ASN A C 1
ATOM 1464 O O . ASN A 1 176 ? -69.298 8.540 49.671 1.00 39.09 176 ASN A O 1
ATOM 1468 N N . ARG A 1 177 ? -68.416 8.064 51.678 1.00 42.16 177 ARG A N 1
ATOM 1469 C CA . ARG A 1 177 ? -67.757 9.354 51.878 1.00 42.16 177 ARG A CA 1
ATOM 1470 C C . ARG A 1 177 ? -66.267 9.137 51.645 1.00 42.16 177 ARG A C 1
ATOM 1472 O O . ARG A 1 177 ? -65.564 8.668 52.539 1.00 42.16 177 ARG A O 1
ATOM 1479 N N . TRP A 1 178 ? -65.808 9.443 50.436 1.00 40.00 178 TRP A N 1
ATOM 1480 C CA . TRP A 1 178 ? -64.394 9.423 50.066 1.00 40.00 178 TRP A CA 1
ATOM 1481 C C . TRP A 1 178 ? -63.602 10.291 51.050 1.00 40.00 178 TRP A C 1
ATOM 1483 O O . TRP A 1 178 ? -63.802 11.502 51.110 1.00 40.00 178 TRP A O 1
ATOM 1493 N N . HIS A 1 179 ? -62.741 9.678 51.859 1.00 41.94 179 HIS A N 1
ATOM 1494 C CA . HIS A 1 179 ? -61.778 10.405 52.682 1.00 41.94 179 HIS A CA 1
ATOM 1495 C C . HIS A 1 179 ? -60.433 10.346 51.965 1.00 41.94 179 HIS A C 1
ATOM 1497 O O . HIS A 1 179 ? -59.708 9.361 52.070 1.00 41.94 179 HIS A O 1
ATOM 1503 N N . SER A 1 180 ? -60.102 11.395 51.213 1.00 41.97 180 SER A N 1
ATOM 1504 C CA . SER A 1 180 ? -58.740 11.580 50.720 1.00 41.97 180 SER A CA 1
ATOM 1505 C C . SER A 1 180 ? -57.869 12.037 51.891 1.00 41.97 180 SER A C 1
ATOM 1507 O O . SER A 1 180 ? -57.902 13.207 52.274 1.00 41.97 180 SER A O 1
ATOM 1509 N N . GLN A 1 181 ? -57.110 11.125 52.495 1.00 43.78 181 GLN A N 1
ATOM 1510 C CA . GLN A 1 181 ? -56.013 11.517 53.377 1.00 43.78 181 GLN A CA 1
ATOM 1511 C C . GLN A 1 181 ? -54.757 11.718 52.537 1.00 43.78 181 GLN A C 1
ATOM 1513 O O . GLN A 1 181 ? -54.144 10.764 52.060 1.00 43.78 181 GLN A O 1
ATOM 1518 N N . THR A 1 182 ? -54.366 12.977 52.368 1.00 42.53 182 THR A N 1
ATOM 1519 C CA . THR A 1 182 ? -53.062 13.328 51.811 1.00 42.53 182 THR A CA 1
ATOM 1520 C C . THR A 1 182 ? -52.024 13.153 52.912 1.00 42.53 182 THR A C 1
ATOM 1522 O O . THR A 1 182 ? -51.865 14.020 53.769 1.00 42.53 182 THR A O 1
ATOM 1525 N N . ILE A 1 183 ? -51.319 12.022 52.917 1.00 46.59 183 ILE A N 1
ATOM 1526 C CA . ILE A 1 183 ? -50.136 11.870 53.765 1.00 46.59 183 ILE A CA 1
ATOM 1527 C C . ILE A 1 183 ? -49.004 12.624 53.070 1.00 46.59 183 ILE A C 1
ATOM 1529 O O . ILE A 1 183 ? -48.411 12.141 52.107 1.00 46.59 183 ILE A O 1
ATOM 1533 N N . LYS A 1 184 ? -48.729 13.838 53.544 1.00 44.56 184 LYS A N 1
ATOM 1534 C CA . LYS A 1 184 ? -47.547 14.601 53.150 1.00 44.56 184 LYS A CA 1
ATOM 1535 C C . LYS A 1 184 ? -46.317 13.900 53.738 1.00 44.56 184 LYS A C 1
ATOM 1537 O O . LYS A 1 184 ? -46.055 13.984 54.934 1.00 44.56 184 LYS A O 1
ATOM 1542 N N . LEU A 1 185 ? -45.593 13.151 52.910 1.00 47.34 185 LEU A N 1
ATOM 1543 C CA . LEU A 1 185 ? -44.270 12.628 53.256 1.00 47.34 185 LEU A CA 1
ATOM 1544 C C . LEU A 1 185 ? -43.257 13.762 53.075 1.00 47.34 185 LEU A C 1
ATOM 1546 O O . LEU A 1 185 ? -42.617 13.870 52.037 1.00 47.34 185 LEU A O 1
ATOM 1550 N N . GLU A 1 186 ? -43.160 14.650 54.062 1.00 43.31 186 GLU A N 1
ATOM 1551 C CA . GLU A 1 186 ? -42.326 15.858 53.971 1.00 43.31 186 GLU A CA 1
ATOM 1552 C C . GLU A 1 186 ? -40.821 15.622 54.189 1.00 43.31 186 GLU A C 1
ATOM 1554 O O . GLU A 1 186 ? -40.074 16.590 54.184 1.00 43.31 186 GLU A O 1
ATOM 1559 N N . SER A 1 187 ? -40.327 14.388 54.370 1.00 45.16 187 SER A N 1
ATOM 1560 C CA . SER A 1 187 ? -39.043 14.247 55.079 1.00 45.16 187 SER A CA 1
ATOM 1561 C C . SER A 1 187 ? -37.982 13.266 54.572 1.00 45.16 187 SER A C 1
ATOM 1563 O O . SER A 1 187 ? -37.110 12.954 55.373 1.00 45.16 187 SER A O 1
ATOM 1565 N N . ILE A 1 188 ? -37.983 12.733 53.340 1.00 46.19 188 ILE A N 1
ATOM 1566 C CA . ILE A 1 188 ? -36.953 11.708 52.998 1.00 46.19 188 ILE A CA 1
ATOM 1567 C C . ILE A 1 188 ? -36.232 11.907 51.655 1.00 46.19 188 ILE A C 1
ATOM 1569 O O . ILE A 1 188 ? -35.344 11.132 51.327 1.00 46.19 188 ILE A O 1
ATOM 1573 N N . ILE A 1 189 ? -36.526 12.940 50.863 1.00 46.66 189 ILE A N 1
ATOM 1574 C CA . ILE A 1 189 ? -35.984 12.984 49.497 1.00 46.66 189 ILE A CA 1
ATOM 1575 C C . ILE A 1 189 ? -35.332 14.328 49.215 1.00 46.66 189 ILE A C 1
ATOM 1577 O O . ILE A 1 189 ? -35.990 15.363 49.276 1.00 46.66 189 ILE A O 1
ATOM 1581 N N . GLU A 1 190 ? -34.030 14.284 48.924 1.00 50.06 190 GLU A N 1
ATOM 1582 C CA . GLU A 1 190 ? -33.247 15.403 48.398 1.00 50.06 190 GLU A CA 1
ATOM 1583 C C . GLU A 1 190 ? -34.001 16.114 47.258 1.00 50.06 190 GLU A C 1
ATOM 1585 O O . GLU A 1 190 ? -34.750 15.475 46.514 1.00 50.06 190 GLU A O 1
ATOM 1590 N N . GLU A 1 191 ? -33.766 17.424 47.097 1.00 52.88 191 GLU A N 1
ATOM 1591 C CA . GLU A 1 191 ? -34.513 18.424 46.295 1.00 52.88 191 GLU A CA 1
ATOM 1592 C C . GLU A 1 191 ? -34.912 18.057 44.840 1.00 52.88 191 GLU A C 1
ATOM 1594 O O . GLU A 1 191 ? -35.592 18.828 44.162 1.00 52.88 191 GLU A O 1
ATOM 1599 N N . LYS A 1 192 ? -34.507 16.898 44.313 1.00 51.88 192 LYS A N 1
ATOM 1600 C CA . LYS A 1 192 ? -34.692 16.474 42.916 1.00 51.88 192 LYS A CA 1
ATOM 1601 C C . LYS A 1 192 ? -35.927 15.611 42.651 1.00 51.88 192 LYS A C 1
ATOM 1603 O O . LYS A 1 192 ? -36.312 15.475 41.483 1.00 51.88 192 LYS A O 1
ATOM 1608 N N . TYR A 1 193 ? -36.554 15.039 43.679 1.00 53.72 193 TYR A N 1
ATOM 1609 C CA . TYR A 1 193 ? -37.681 14.121 43.498 1.00 53.72 193 TYR A CA 1
ATOM 1610 C C . TYR A 1 193 ? -38.827 14.418 44.461 1.00 53.72 193 TYR A C 1
ATOM 1612 O O . TYR A 1 193 ? -38.624 14.608 45.656 1.00 53.72 193 TYR A O 1
ATOM 1620 N N . THR A 1 194 ? -40.058 14.390 43.949 1.00 56.44 194 THR A N 1
ATOM 1621 C CA . THR A 1 194 ? -41.266 14.428 44.781 1.00 56.44 194 THR A CA 1
ATOM 1622 C C . THR A 1 194 ? -42.050 13.145 44.566 1.00 56.44 194 THR A C 1
ATOM 1624 O O . THR A 1 194 ? -42.366 12.783 43.426 1.00 56.44 194 THR A O 1
ATOM 1627 N N . ILE A 1 195 ? -42.356 12.462 45.668 1.00 55.47 195 ILE A N 1
ATOM 1628 C CA . ILE A 1 195 ? -43.183 11.256 45.678 1.00 55.47 195 ILE A CA 1
ATOM 1629 C C . ILE A 1 195 ? -44.530 11.613 46.262 1.00 55.47 195 ILE A C 1
ATOM 1631 O O . ILE A 1 195 ? -44.623 12.123 47.377 1.00 55.47 195 ILE A O 1
ATOM 1635 N N . GLY A 1 196 ? -45.575 11.319 45.501 1.00 58.47 196 GLY A N 1
ATOM 1636 C CA . GLY A 1 196 ? -46.934 11.365 45.999 1.00 58.47 196 GLY A CA 1
ATOM 1637 C C . GLY A 1 196 ? -47.544 9.970 46.015 1.00 58.47 196 GLY A C 1
ATOM 1638 O O . GLY A 1 196 ? -47.263 9.131 45.155 1.00 58.47 196 GLY A O 1
ATOM 1639 N N . ILE A 1 197 ? -48.370 9.729 47.027 1.00 56.69 197 ILE A N 1
ATOM 1640 C CA . ILE A 1 197 ? -49.151 8.504 47.177 1.00 56.69 197 ILE A CA 1
ATOM 1641 C C . ILE A 1 197 ? -50.615 8.904 47.049 1.00 56.69 197 ILE A C 1
ATOM 1643 O O . ILE A 1 197 ? -51.095 9.741 47.814 1.00 56.69 197 ILE A O 1
ATOM 1647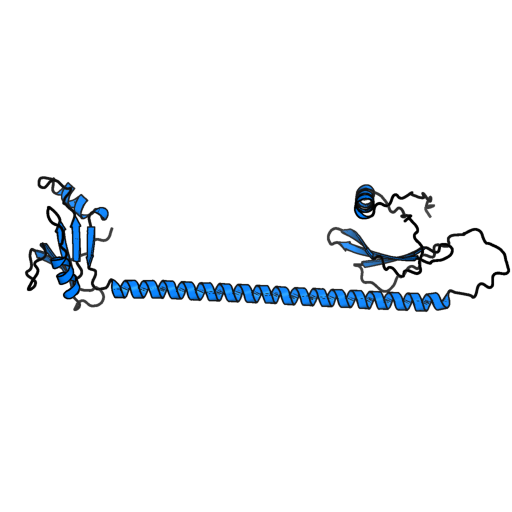 N N . LEU A 1 198 ? -51.327 8.298 46.103 1.00 57.34 198 LEU A N 1
ATOM 1648 C CA . LEU A 1 198 ? -52.781 8.383 46.028 1.00 57.34 198 LEU A CA 1
ATOM 1649 C C . LEU A 1 198 ? -53.371 7.066 46.514 1.00 57.34 198 LEU A C 1
ATOM 1651 O O . LEU A 1 198 ? -53.165 6.013 45.910 1.00 57.34 198 LEU A O 1
ATOM 1655 N N . LEU A 1 199 ? -54.106 7.150 47.617 1.00 49.47 199 LEU A N 1
ATOM 1656 C CA . LEU A 1 199 ? -54.923 6.068 48.144 1.00 49.47 199 LEU A CA 1
ATOM 1657 C C . LEU A 1 199 ? -56.338 6.222 47.587 1.00 49.47 199 LEU A C 1
ATOM 1659 O O . LEU A 1 199 ? -57.047 7.165 47.936 1.00 49.47 199 LEU A O 1
ATOM 1663 N N . LEU A 1 200 ? -56.742 5.296 46.722 1.00 53.16 200 LEU A N 1
ATOM 1664 C CA . LEU A 1 200 ? -58.118 5.169 46.255 1.00 53.16 200 LEU A CA 1
ATOM 1665 C C . LEU A 1 200 ? -58.777 4.053 47.069 1.00 53.16 200 LEU A C 1
ATOM 1667 O O . LEU A 1 200 ? -58.486 2.872 46.881 1.00 53.16 200 LEU A O 1
ATOM 1671 N N . ILE A 1 201 ? -59.627 4.444 48.017 1.00 48.81 201 ILE A N 1
ATOM 1672 C CA . ILE A 1 201 ? -60.402 3.525 48.851 1.00 48.81 201 ILE A CA 1
ATOM 1673 C C . ILE A 1 201 ? -61.827 3.531 48.307 1.00 48.81 201 ILE A C 1
ATOM 1675 O O . ILE A 1 201 ? -62.610 4.414 48.652 1.00 48.81 201 ILE A O 1
ATOM 1679 N N . ASP A 1 202 ? -62.156 2.558 47.462 1.00 43.41 202 ASP A N 1
ATOM 1680 C CA . ASP A 1 202 ? -63.542 2.270 47.101 1.00 43.41 202 ASP A CA 1
ATOM 1681 C C . ASP A 1 202 ? -63.893 0.885 47.623 1.00 43.41 202 ASP A C 1
ATOM 1683 O O . ASP A 1 202 ? -63.179 -0.053 47.295 1.00 43.41 202 ASP A O 1
ATOM 1687 N N . SER A 1 203 ? -64.907 0.819 48.495 1.00 45.44 203 SER A N 1
ATOM 1688 C CA . SER A 1 203 ? -65.679 -0.331 49.016 1.00 45.44 203 SER A CA 1
ATOM 1689 C C . SER A 1 203 ? -65.120 -1.781 48.935 1.00 45.44 203 SER A C 1
ATOM 1691 O O . SER A 1 203 ? -65.879 -2.740 49.053 1.00 45.44 203 SER A O 1
ATOM 1693 N N . SER A 1 204 ? -63.791 -1.942 48.938 1.00 46.50 204 SER A N 1
ATOM 1694 C CA . SER A 1 204 ? -62.983 -3.116 48.566 1.00 46.50 204 SER A CA 1
ATOM 1695 C C . SER A 1 204 ? -62.865 -3.339 47.040 1.00 46.50 204 SER A C 1
ATOM 1697 O O . SER A 1 204 ? -63.894 -3.573 46.405 1.00 46.50 204 SER A O 1
ATOM 1699 N N . PRO A 1 205 ? -61.652 -3.359 46.429 1.00 46.56 205 PRO A N 1
ATOM 1700 C CA . PRO A 1 205 ? -60.301 -3.307 47.015 1.00 46.56 205 PRO A CA 1
ATOM 1701 C C . PRO A 1 205 ? -59.668 -1.895 47.098 1.00 46.56 205 PRO A C 1
ATOM 1703 O O . PRO A 1 205 ? -60.016 -0.979 46.360 1.00 46.56 205 PRO A O 1
ATOM 1706 N N . VAL A 1 206 ? -58.684 -1.728 47.996 1.00 49.44 206 VAL A N 1
ATOM 1707 C CA . VAL A 1 206 ? -57.880 -0.495 48.127 1.00 49.44 206 VAL A CA 1
ATOM 1708 C C . VAL A 1 206 ? -56.795 -0.466 47.053 1.00 49.44 206 VAL A C 1
ATOM 1710 O O . VAL A 1 206 ? -55.951 -1.361 47.005 1.00 49.44 206 VAL A O 1
ATOM 1713 N N . TYR A 1 207 ? -56.766 0.590 46.241 1.00 51.81 207 TYR A N 1
ATOM 1714 C CA . TYR A 1 207 ? -55.694 0.818 45.275 1.00 51.81 207 TYR A CA 1
ATOM 1715 C C . TYR A 1 207 ? -54.711 1.851 45.824 1.00 51.81 207 TYR A C 1
ATOM 1717 O O . TYR A 1 207 ? -55.089 2.969 46.179 1.00 51.81 207 TYR A O 1
ATOM 1725 N N . ILE A 1 208 ? -53.432 1.478 45.873 1.00 52.38 208 ILE A N 1
ATOM 1726 C CA . ILE A 1 208 ? -52.337 2.398 46.183 1.00 52.38 208 ILE A CA 1
ATOM 1727 C C . ILE A 1 208 ? -51.630 2.719 44.870 1.00 52.38 208 ILE A C 1
ATOM 1729 O O . ILE A 1 208 ? -51.014 1.847 44.257 1.00 52.38 208 ILE A O 1
ATOM 1733 N N . CYS A 1 209 ? -51.731 3.968 44.424 1.00 54.25 209 CYS A N 1
ATOM 1734 C CA . CYS A 1 209 ? -50.982 4.462 43.278 1.00 54.25 209 CYS A CA 1
ATOM 1735 C C . CYS A 1 209 ? -49.816 5.321 43.764 1.00 54.25 209 CYS A C 1
ATOM 1737 O O . CYS A 1 209 ? -50.008 6.292 44.496 1.00 54.25 209 CYS A O 1
ATOM 1739 N N . TYR A 1 210 ? -48.612 4.975 43.318 1.00 53.59 210 TYR A N 1
ATOM 1740 C CA . TYR A 1 210 ? -47.414 5.779 43.525 1.00 53.59 210 TYR A CA 1
ATOM 1741 C C . TYR A 1 210 ? -47.156 6.606 42.270 1.00 53.59 210 TYR A C 1
ATOM 1743 O O . TYR A 1 210 ? -47.164 6.073 41.156 1.00 53.59 210 TYR A O 1
ATOM 1751 N N . PHE A 1 211 ? -46.891 7.895 42.443 1.00 59.28 211 PHE A N 1
ATOM 1752 C CA . PHE A 1 211 ? -46.347 8.730 41.379 1.00 59.28 211 PHE A CA 1
ATOM 1753 C C . PHE A 1 211 ? -45.007 9.288 41.814 1.00 59.28 211 PHE A C 1
ATOM 1755 O O . PHE A 1 211 ? -44.873 9.917 42.866 1.00 59.28 211 PHE A O 1
ATOM 1762 N N . PHE A 1 212 ? -44.025 9.061 40.953 1.00 52.81 212 PHE A N 1
ATOM 1763 C CA . PHE A 1 212 ? -42.708 9.654 41.059 1.00 52.81 212 PHE A CA 1
ATOM 1764 C C . PHE A 1 212 ? -42.668 10.832 40.102 1.00 52.81 212 PHE A C 1
ATOM 1766 O O . PHE A 1 212 ? -42.997 10.691 38.923 1.00 52.81 212 PHE A O 1
ATOM 1773 N N . SER A 1 213 ? -42.261 11.990 40.600 1.00 57.75 213 SER A N 1
ATOM 1774 C CA . SER A 1 213 ? -41.989 13.146 39.760 1.00 57.75 213 SER A CA 1
ATOM 1775 C C . SER A 1 213 ? -40.523 13.530 39.914 1.00 57.75 213 SER A C 1
ATOM 1777 O O . SER A 1 213 ? -40.015 13.657 41.030 1.00 57.75 213 SER A O 1
ATOM 1779 N N . ARG A 1 214 ? -39.824 13.642 38.783 1.00 57.09 214 ARG A N 1
ATOM 1780 C CA . ARG A 1 214 ? -38.440 14.122 38.722 1.00 57.09 214 ARG A CA 1
ATOM 1781 C C . ARG A 1 214 ? -38.430 15.471 38.028 1.00 57.09 214 ARG A C 1
ATOM 1783 O O . ARG A 1 214 ? -38.993 15.603 36.936 1.00 57.09 214 ARG A O 1
ATOM 1790 N N . LYS A 1 215 ? -37.744 16.436 38.634 1.00 53.69 215 LYS A N 1
ATOM 1791 C CA . LYS A 1 215 ? -37.450 17.717 37.998 1.00 53.69 215 LYS A CA 1
ATOM 1792 C C . LYS A 1 215 ? -36.286 17.527 37.018 1.00 53.69 215 LYS A C 1
ATOM 1794 O O . LYS A 1 215 ? -35.207 17.074 37.402 1.00 53.69 215 LYS A O 1
ATOM 1799 N N . LEU A 1 216 ? -36.533 17.776 35.736 1.00 62.16 216 LEU A N 1
ATOM 1800 C CA . LEU A 1 216 ? -35.518 17.746 34.683 1.00 62.16 216 LEU A CA 1
ATOM 1801 C C . LEU A 1 216 ? -34.660 19.021 34.747 1.00 62.16 216 LEU A C 1
ATOM 1803 O O . LEU A 1 216 ? -35.047 20.014 35.365 1.00 62.16 216 LEU A O 1
ATOM 1807 N N . SER A 1 217 ? -33.490 18.997 34.104 1.00 64.06 217 SER A N 1
ATOM 1808 C CA . SER A 1 217 ? -32.555 20.135 34.063 1.00 64.06 217 SER A CA 1
ATOM 1809 C C . SER A 1 217 ? -33.139 21.392 33.407 1.00 64.06 217 S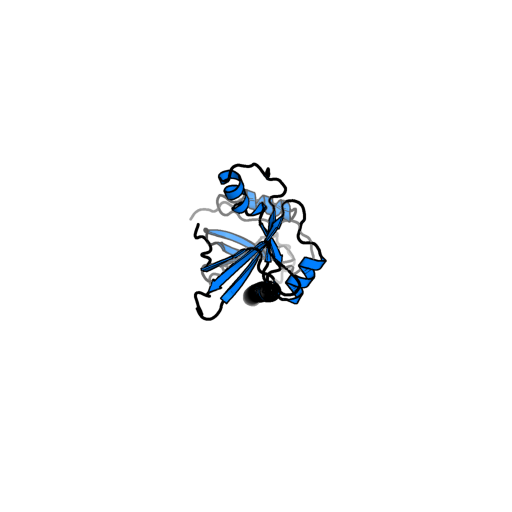ER A C 1
ATOM 1811 O O . SER A 1 217 ? -32.622 22.482 33.615 1.00 64.06 217 SER A O 1
ATOM 1813 N N . ASP A 1 218 ? -34.235 21.257 32.662 1.00 67.06 218 ASP A N 1
ATOM 1814 C CA . ASP A 1 218 ? -34.954 22.331 31.974 1.00 67.06 218 ASP A CA 1
ATOM 1815 C C . ASP A 1 218 ? -36.211 22.811 32.726 1.00 67.06 218 ASP A C 1
ATOM 1817 O O . ASP A 1 218 ? -37.122 23.377 32.125 1.00 67.06 218 ASP A O 1
ATOM 1821 N N . ASN A 1 219 ? -36.290 22.572 34.041 1.00 61.78 219 ASN A N 1
ATOM 1822 C CA . ASN A 1 219 ? -37.439 22.908 34.893 1.00 61.78 219 ASN A CA 1
ATOM 1823 C C . ASN A 1 219 ? -38.759 22.184 34.550 1.00 61.78 219 ASN A C 1
ATOM 1825 O O . ASN A 1 219 ? -39.778 22.465 35.188 1.00 61.78 219 ASN A O 1
ATOM 1829 N N . ARG A 1 220 ? -38.780 21.222 33.618 1.00 59.75 220 ARG A N 1
ATOM 1830 C CA . ARG A 1 220 ? -39.966 20.383 33.381 1.00 59.75 220 ARG A CA 1
ATOM 1831 C C . ARG A 1 220 ? -40.050 19.245 34.395 1.00 59.75 220 ARG A C 1
ATOM 1833 O O . ARG A 1 220 ? -39.041 18.734 34.877 1.00 59.75 220 ARG A O 1
ATOM 1840 N N . TRP A 1 221 ? -41.270 18.806 34.688 1.00 52.47 221 TRP A N 1
ATOM 1841 C CA . TRP A 1 221 ? -41.524 17.644 35.539 1.00 52.47 221 TRP A CA 1
ATOM 1842 C C . TRP A 1 221 ? -41.870 16.433 34.679 1.00 52.47 221 TRP A C 1
ATOM 1844 O O . TRP A 1 221 ? -42.802 16.483 33.877 1.00 52.47 221 TRP A O 1
ATOM 1854 N N . ARG A 1 222 ? -41.139 15.328 34.856 1.00 56.88 222 ARG A N 1
ATOM 1855 C CA . ARG A 1 222 ? -41.513 14.029 34.284 1.00 56.88 222 ARG A CA 1
ATOM 1856 C C . ARG A 1 222 ? -42.192 13.199 35.366 1.00 56.88 222 ARG A C 1
ATOM 1858 O O . ARG A 1 222 ? -41.572 12.908 36.388 1.00 56.88 222 ARG A O 1
ATOM 1865 N N . PHE A 1 223 ? -43.440 12.811 35.118 1.00 50.50 223 PHE A N 1
ATOM 1866 C CA . PHE A 1 223 ? -44.199 11.912 35.982 1.00 50.50 223 PHE A CA 1
ATOM 1867 C C . PHE A 1 223 ? -44.050 10.478 35.480 1.00 50.50 223 PHE A C 1
ATOM 1869 O O . PHE A 1 223 ? -44.326 10.193 34.317 1.00 50.50 223 PHE A O 1
ATOM 1876 N N . VAL A 1 224 ? -43.620 9.576 36.355 1.00 52.19 224 VAL A N 1
ATOM 1877 C CA . VAL A 1 224 ? -43.619 8.135 36.098 1.00 52.19 224 VAL A CA 1
ATOM 1878 C C . VAL A 1 224 ? -44.663 7.519 37.016 1.00 52.19 224 VAL A C 1
ATOM 1880 O O . VAL A 1 224 ? -44.510 7.510 38.240 1.00 52.19 224 VAL A O 1
ATOM 1883 N N . ILE A 1 225 ? -45.752 7.039 36.419 1.00 51.53 225 ILE A N 1
ATOM 1884 C CA . ILE A 1 225 ? -46.785 6.285 37.127 1.00 51.53 225 ILE A CA 1
ATOM 1885 C C . ILE A 1 225 ? -46.374 4.819 37.059 1.00 51.53 225 ILE A C 1
ATOM 1887 O O . ILE A 1 225 ? -46.523 4.177 36.020 1.00 51.53 225 ILE A O 1
ATOM 1891 N N . ASN A 1 226 ? -45.840 4.295 38.159 1.00 47.41 226 ASN A N 1
ATOM 1892 C CA . ASN A 1 226 ? -45.496 2.882 38.243 1.00 47.41 226 ASN A CA 1
ATOM 1893 C C . ASN A 1 226 ? -46.714 2.113 38.763 1.00 47.41 226 ASN A C 1
ATOM 1895 O O . ASN A 1 226 ? -47.122 2.256 39.918 1.00 47.41 226 ASN A O 1
ATOM 1899 N N . LYS A 1 227 ? -47.341 1.324 37.887 1.00 45.00 227 LYS A N 1
ATOM 1900 C CA . LYS A 1 227 ? -48.544 0.557 38.219 1.00 45.00 227 LYS A CA 1
ATOM 1901 C C . LYS A 1 227 ? -48.132 -0.742 38.921 1.00 45.00 227 LYS A C 1
ATOM 1903 O O . LYS A 1 227 ? -47.988 -1.776 38.276 1.00 45.00 227 LYS A O 1
ATOM 1908 N N . TYR A 1 228 ? -47.946 -0.710 40.240 1.00 43.09 228 TYR A N 1
ATOM 1909 C CA . TYR A 1 228 ? -47.795 -1.945 41.014 1.00 43.09 228 TYR A CA 1
ATOM 1910 C C . TYR A 1 228 ? -49.153 -2.656 41.103 1.00 43.09 228 TYR A C 1
ATOM 1912 O O . TYR A 1 228 ? -50.063 -2.222 41.807 1.00 43.09 228 TYR A O 1
ATOM 1920 N N . LYS A 1 229 ? -49.310 -3.754 40.354 1.00 36.72 229 LYS A N 1
ATOM 1921 C CA . LYS A 1 229 ? -50.445 -4.680 40.480 1.00 36.72 229 LYS A CA 1
ATOM 1922 C C . LYS A 1 229 ? -50.259 -5.517 41.756 1.00 36.72 229 LYS A C 1
ATOM 1924 O O . LYS A 1 229 ? -49.758 -6.632 41.692 1.00 36.72 229 LYS A O 1
ATOM 1929 N N . TYR A 1 230 ? -50.703 -5.023 42.908 1.00 35.16 230 TYR A N 1
ATOM 1930 C CA . TYR A 1 230 ? -51.201 -5.936 43.942 1.00 35.16 230 TYR A CA 1
ATOM 1931 C C . TYR A 1 230 ? -52.652 -6.252 43.577 1.00 35.16 230 TYR A C 1
ATOM 1933 O O . TYR A 1 230 ? -53.574 -5.517 43.913 1.00 35.16 230 TYR A O 1
ATOM 1941 N N . ALA A 1 231 ? -52.840 -7.290 42.763 1.00 26.09 231 ALA A N 1
ATOM 1942 C CA . ALA A 1 231 ? -54.161 -7.759 42.377 1.00 26.09 231 ALA A CA 1
ATOM 1943 C C . ALA A 1 231 ? -54.713 -8.681 43.474 1.00 26.09 231 ALA A C 1
ATOM 1945 O O . ALA A 1 231 ? -54.306 -9.834 43.575 1.00 26.09 231 ALA A O 1
ATOM 1946 N N . ILE A 1 232 ? -55.679 -8.193 44.251 1.00 27.70 232 ILE A N 1
ATOM 1947 C CA . ILE A 1 232 ? -56.822 -9.024 44.639 1.00 27.70 232 ILE A CA 1
ATOM 1948 C C . ILE A 1 232 ? -57.984 -8.513 43.781 1.00 27.70 232 ILE A C 1
ATOM 1950 O O . ILE A 1 232 ? -58.204 -7.310 43.669 1.00 27.70 232 ILE A O 1
ATOM 1954 N N . ALA A 1 233 ? -58.589 -9.433 43.038 1.00 27.30 233 ALA A N 1
ATOM 1955 C CA . ALA A 1 233 ? -59.329 -9.203 41.804 1.00 27.30 233 ALA A CA 1
ATOM 1956 C C . ALA A 1 233 ? -60.519 -8.225 41.900 1.00 27.30 233 ALA A C 1
ATOM 1958 O O . ALA A 1 233 ? -61.402 -8.416 42.726 1.00 27.30 233 ALA A O 1
ATOM 1959 N N . ALA A 1 234 ? -60.572 -7.263 40.968 1.00 25.05 234 ALA A N 1
ATOM 1960 C CA . ALA A 1 234 ? -61.761 -6.838 40.210 1.00 25.05 234 ALA A CA 1
ATOM 1961 C C . ALA A 1 234 ? -61.355 -5.794 39.137 1.00 25.05 234 ALA A C 1
ATOM 1963 O O . ALA A 1 234 ? -60.437 -5.002 39.384 1.00 25.05 234 ALA A O 1
ATOM 1964 N N . PRO A 1 235 ? -61.987 -5.771 37.945 1.00 36.56 235 PRO A N 1
ATOM 1965 C CA . PRO A 1 235 ? -61.721 -4.775 36.914 1.00 36.56 235 PRO A CA 1
ATOM 1966 C C . PRO A 1 235 ? -62.597 -3.536 37.145 1.00 36.56 235 PRO A C 1
ATOM 1968 O O . PRO A 1 235 ? -63.820 -3.637 37.152 1.00 36.56 235 PRO A O 1
ATOM 1971 N N . LEU A 1 236 ? -61.992 -2.356 37.288 1.00 34.03 236 LEU A N 1
ATOM 1972 C CA . LEU A 1 236 ? -62.713 -1.082 37.213 1.00 34.03 236 LEU A CA 1
ATOM 1973 C C . LEU A 1 236 ? -61.989 -0.117 36.265 1.00 34.03 236 LEU A C 1
ATOM 1975 O O . LEU A 1 236 ? -60.763 0.001 36.273 1.00 34.03 236 LEU A O 1
ATOM 1979 N N . HIS A 1 237 ? -62.789 0.526 35.412 1.00 36.34 237 HIS A N 1
ATOM 1980 C CA . HIS A 1 237 ? -62.410 1.179 34.156 1.00 36.34 237 HIS A CA 1
ATOM 1981 C C . HIS A 1 237 ? -62.243 2.710 34.228 1.00 36.34 237 HIS A C 1
ATOM 1983 O O . HIS A 1 237 ? -62.313 3.360 33.191 1.00 36.34 237 HIS A O 1
ATOM 1989 N N . HIS A 1 238 ? -61.984 3.325 35.387 1.00 34.62 238 HIS A N 1
ATOM 1990 C CA . HIS A 1 238 ? -61.850 4.792 35.449 1.00 34.62 238 HIS A CA 1
ATOM 1991 C C . HIS A 1 238 ? -60.728 5.271 36.381 1.00 34.62 238 HIS A C 1
ATOM 1993 O O . HIS A 1 238 ? -60.612 4.825 37.519 1.00 34.62 238 HIS A O 1
ATOM 1999 N N . ILE A 1 239 ? -59.908 6.206 35.881 1.00 37.31 239 ILE A N 1
ATOM 2000 C CA . ILE A 1 239 ? -58.891 6.959 36.631 1.00 37.31 239 ILE A CA 1
ATOM 2001 C C . ILE A 1 239 ? -59.301 8.438 36.585 1.00 37.31 239 ILE A C 1
ATOM 2003 O O . ILE A 1 239 ? -59.580 8.960 35.507 1.00 37.31 239 ILE A O 1
ATOM 2007 N N . TYR A 1 240 ? -59.333 9.110 37.738 1.00 35.88 240 TYR A N 1
ATOM 2008 C CA . TYR A 1 240 ? -59.645 10.540 37.860 1.00 35.88 240 TYR A CA 1
ATOM 2009 C C . TYR A 1 240 ? -58.370 11.343 38.172 1.00 35.88 240 TYR A C 1
ATOM 2011 O O . TYR A 1 240 ? -57.547 10.903 38.975 1.00 35.88 240 TYR A O 1
ATOM 2019 N N . TYR A 1 241 ? -58.212 12.524 37.562 1.00 36.97 241 TYR A N 1
ATOM 2020 C CA . TYR A 1 241 ? -57.018 13.375 37.684 1.00 36.97 241 TYR A CA 1
ATOM 2021 C C . TYR A 1 241 ? -57.336 14.735 38.332 1.00 36.97 241 TYR A C 1
ATOM 2023 O O . TYR A 1 241 ? -58.394 15.315 38.091 1.00 36.97 241 TYR A O 1
ATOM 2031 N N . TYR A 1 242 ? -56.400 15.257 39.138 1.00 37.28 242 TYR A N 1
ATOM 2032 C CA . TYR A 1 242 ? -56.490 16.572 39.791 1.00 37.28 242 TYR A CA 1
ATOM 2033 C C . TYR A 1 242 ? -55.785 17.670 38.981 1.00 37.28 242 TYR A C 1
ATOM 2035 O O . TYR A 1 242 ? -54.727 17.452 38.391 1.00 37.28 242 TYR A O 1
ATOM 2043 N N . ARG A 1 243 ? -56.374 18.870 38.986 1.00 34.38 243 ARG A N 1
ATOM 2044 C CA . ARG A 1 243 ? -55.942 20.051 38.226 1.00 34.38 243 ARG A CA 1
ATOM 2045 C C . ARG A 1 243 ? -54.859 20.823 38.990 1.00 34.38 243 ARG A C 1
ATOM 2047 O O . ARG A 1 243 ? -55.144 21.358 40.056 1.00 34.38 243 ARG A O 1
ATOM 2054 N N . ASN A 1 244 ? -53.656 20.936 38.428 1.00 34.66 244 ASN A N 1
ATOM 2055 C CA . ASN A 1 244 ? -52.724 22.015 38.767 1.00 34.66 244 ASN A CA 1
ATOM 2056 C C . ASN A 1 244 ? -52.352 22.779 37.483 1.00 34.66 244 ASN A C 1
ATOM 2058 O O . ASN A 1 244 ? -52.387 22.214 36.392 1.00 34.66 244 ASN A O 1
ATOM 2062 N N . THR A 1 245 ? -52.150 24.082 37.616 1.00 40.62 245 THR A N 1
ATOM 2063 C CA . THR A 1 245 ? -52.401 25.134 36.618 1.00 40.62 245 THR A CA 1
ATOM 2064 C C . THR A 1 245 ? -51.634 25.048 35.288 1.00 40.62 245 THR A C 1
ATOM 2066 O O . THR A 1 245 ? -50.457 24.712 35.251 1.00 40.62 245 THR A O 1
ATOM 2069 N N . GLU A 1 246 ? -52.368 25.420 34.227 1.00 43.88 246 GLU A N 1
ATOM 2070 C CA . GLU A 1 246 ? -51.984 26.131 32.990 1.00 43.88 246 GLU A CA 1
ATOM 2071 C C . GLU A 1 246 ? -50.674 25.713 32.292 1.00 43.88 246 GLU A C 1
ATOM 2073 O O . GLU A 1 246 ? -49.623 26.290 32.543 1.00 43.88 246 GLU A O 1
ATOM 2078 N N . ASN A 1 247 ? -50.765 24.719 31.387 1.00 42.19 247 ASN A N 1
ATOM 2079 C CA . ASN A 1 247 ? -50.157 24.710 30.028 1.00 42.19 247 ASN A CA 1
ATOM 2080 C C . ASN A 1 247 ? -49.816 23.320 29.449 1.00 42.19 247 ASN A C 1
ATOM 2082 O O . ASN A 1 247 ? -49.363 23.254 28.315 1.00 42.19 247 ASN A O 1
ATOM 2086 N N . ASN A 1 248 ? -50.078 22.203 30.142 1.00 48.19 248 ASN A N 1
ATOM 2087 C CA . ASN A 1 248 ? -49.689 20.863 29.646 1.00 48.19 248 ASN A CA 1
ATOM 2088 C C . ASN A 1 248 ? -50.822 19.820 29.557 1.00 48.19 248 ASN A C 1
ATOM 2090 O O . ASN A 1 248 ? -50.578 18.620 29.446 1.00 48.19 248 ASN A O 1
ATOM 2094 N N . THR A 1 249 ? -52.083 20.253 29.603 1.00 49.31 249 THR A N 1
ATOM 2095 C CA . THR A 1 249 ? -53.249 19.358 29.724 1.00 49.31 249 THR A CA 1
ATOM 2096 C C . THR A 1 249 ? -53.545 18.531 28.470 1.00 49.31 249 THR A C 1
ATOM 2098 O O . THR A 1 249 ? -53.947 17.377 28.592 1.00 49.31 249 THR A O 1
ATOM 2101 N N . ASN A 1 250 ? -53.304 19.072 27.272 1.00 53.97 250 ASN A N 1
ATOM 2102 C CA . ASN A 1 250 ? -53.703 18.408 26.024 1.00 53.97 250 ASN A CA 1
ATOM 2103 C C . ASN A 1 250 ? -52.752 17.279 25.594 1.00 53.97 250 ASN A C 1
ATOM 2105 O O . ASN A 1 250 ? -53.196 16.300 24.998 1.00 53.97 250 ASN A O 1
ATOM 2109 N N . GLU A 1 251 ? -51.455 17.384 25.892 1.00 49.56 251 GLU A N 1
ATOM 2110 C CA . GLU A 1 251 ? -50.478 16.357 25.498 1.00 49.56 251 GLU A CA 1
ATOM 2111 C C . GLU A 1 251 ? -50.555 15.114 26.386 1.00 49.56 251 GLU A C 1
ATOM 2113 O O . GLU A 1 251 ? -50.501 13.990 25.889 1.00 49.56 251 GLU A O 1
ATOM 2118 N N . ILE A 1 252 ? -50.759 15.303 27.692 1.00 49.03 252 ILE A N 1
ATOM 2119 C CA . ILE A 1 252 ? -50.899 14.198 28.648 1.00 49.03 252 ILE A CA 1
ATOM 2120 C C . ILE A 1 252 ? -52.189 13.412 28.375 1.00 49.03 252 ILE A C 1
ATOM 2122 O O . ILE A 1 252 ? -52.170 12.182 28.404 1.00 49.03 252 ILE A O 1
ATOM 2126 N N . GLN A 1 253 ? -53.286 14.101 28.040 1.00 48.94 253 GLN A N 1
ATOM 2127 C CA . GLN A 1 253 ? -54.543 13.460 27.647 1.00 48.94 253 GLN A CA 1
ATOM 2128 C C . GLN A 1 253 ? -54.368 12.601 26.387 1.00 48.94 253 GLN A C 1
ATOM 2130 O O . GLN A 1 253 ? -54.702 11.417 26.409 1.00 48.94 253 GLN A O 1
ATOM 2135 N N . LYS A 1 254 ? -53.762 13.154 25.327 1.00 54.03 254 LYS A N 1
ATOM 2136 C CA . LYS A 1 254 ? -53.505 12.414 24.081 1.00 54.03 254 LYS A CA 1
ATOM 2137 C C . LYS A 1 254 ? -52.613 11.193 24.294 1.00 54.03 254 LYS A C 1
ATOM 2139 O O . LYS A 1 254 ? -52.894 10.133 23.744 1.00 54.03 254 LYS A O 1
ATOM 2144 N N . TYR A 1 255 ? -51.558 11.320 25.099 1.00 50.00 255 TYR A N 1
ATOM 2145 C CA . TYR A 1 255 ? -50.653 10.208 25.392 1.00 50.00 255 TYR A CA 1
ATOM 2146 C C . TYR A 1 255 ? -51.367 9.063 26.128 1.00 50.00 255 TYR A C 1
ATOM 2148 O O . TYR A 1 255 ? -51.153 7.893 25.814 1.00 50.00 255 TYR A O 1
ATOM 2156 N N . LEU A 1 256 ? -52.245 9.383 27.082 1.00 45.72 256 LEU A N 1
ATOM 2157 C CA . LEU A 1 256 ? -52.966 8.389 27.881 1.00 45.72 256 LEU A CA 1
ATOM 2158 C C . LEU A 1 256 ? -54.117 7.726 27.112 1.00 45.72 256 LEU A C 1
ATOM 2160 O O . LEU A 1 256 ? -54.268 6.508 27.201 1.00 45.72 256 LEU A O 1
ATOM 2164 N N . GLU A 1 257 ? -54.877 8.488 26.322 1.00 54.50 257 GLU A N 1
ATOM 2165 C CA . GLU A 1 257 ? -55.910 7.944 25.428 1.00 54.50 257 GLU A CA 1
ATOM 2166 C C . GLU A 1 257 ? -55.286 6.997 24.391 1.00 54.50 257 GLU A C 1
ATOM 2168 O O . GLU A 1 257 ? -55.769 5.880 24.213 1.00 54.50 257 GLU A O 1
ATOM 2173 N N . ALA A 1 258 ? -54.159 7.392 23.785 1.00 48.34 258 ALA A N 1
ATOM 2174 C CA . ALA A 1 258 ? -53.469 6.597 22.770 1.00 48.34 258 ALA A CA 1
ATOM 2175 C C . ALA A 1 258 ? -52.793 5.332 23.327 1.00 48.34 258 ALA A C 1
ATOM 2177 O O . ALA A 1 258 ? -52.771 4.303 22.657 1.00 48.34 258 ALA A O 1
ATOM 2178 N N . THR A 1 259 ? -52.233 5.393 24.539 1.00 42.19 259 THR A N 1
ATOM 2179 C CA . THR A 1 259 ? -51.430 4.285 25.088 1.00 42.19 259 THR A CA 1
ATOM 2180 C C . THR A 1 259 ? -52.264 3.302 25.913 1.00 42.19 259 THR A C 1
ATOM 2182 O O . THR A 1 259 ? -51.902 2.133 26.023 1.00 42.19 259 THR A O 1
ATOM 2185 N N . LEU A 1 260 ? -53.367 3.754 26.524 1.00 43.88 260 LEU A N 1
ATOM 2186 C CA . LEU A 1 260 ? -54.118 2.962 27.507 1.00 43.88 260 LEU A CA 1
ATOM 2187 C C . LEU A 1 260 ? -55.614 2.805 27.191 1.00 43.88 260 LEU A C 1
ATOM 2189 O O . LEU A 1 260 ? -56.273 2.028 27.880 1.00 43.88 260 LEU A O 1
ATOM 2193 N N . GLY A 1 261 ? -56.158 3.510 26.191 1.00 40.09 261 GLY A N 1
ATOM 2194 C CA . GLY A 1 261 ? -57.563 3.384 25.774 1.00 40.09 261 GLY A CA 1
ATOM 2195 C C . GLY A 1 261 ? -58.592 3.834 26.821 1.00 40.09 261 GLY A C 1
ATOM 2196 O O . GLY A 1 261 ? -59.720 3.347 26.820 1.00 40.09 261 GLY A O 1
ATOM 2197 N N . LEU A 1 262 ? -58.213 4.716 27.752 1.00 42.69 262 LEU A N 1
ATOM 2198 C CA . LEU A 1 262 ? -59.078 5.176 28.846 1.00 42.69 262 LEU A CA 1
ATOM 2199 C C . LEU A 1 262 ? -59.655 6.570 28.553 1.00 42.69 262 LEU A C 1
ATOM 2201 O O . LEU A 1 262 ? -58.898 7.498 28.288 1.00 42.69 262 LEU A O 1
ATOM 2205 N N . SER A 1 263 ? -60.976 6.735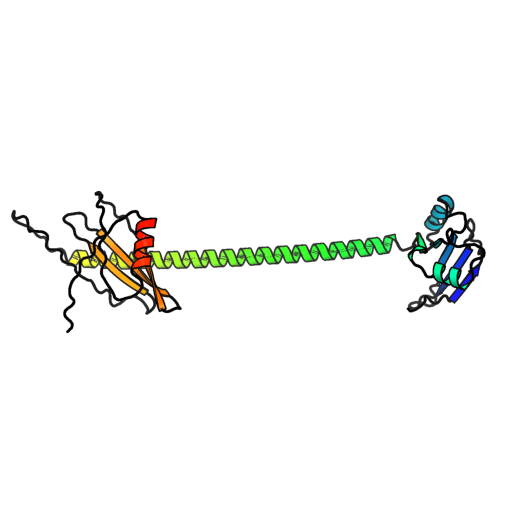 28.688 1.00 40.31 263 SER A N 1
ATOM 2206 C CA . SER A 1 263 ? -61.665 8.038 28.673 1.00 40.31 263 SER A CA 1
ATOM 2207 C C . SER A 1 263 ? -61.943 8.524 30.105 1.00 40.31 263 SER A C 1
ATOM 2209 O O . SER A 1 263 ? -62.546 7.791 30.897 1.00 40.31 263 SER A O 1
ATOM 2211 N N . GLY A 1 264 ? -61.526 9.745 30.455 1.00 40.38 264 GLY A N 1
ATOM 2212 C CA . GLY A 1 264 ? -61.685 10.318 31.802 1.00 40.38 264 GLY A CA 1
ATOM 2213 C C . GLY A 1 264 ? -62.682 11.484 31.882 1.00 40.38 264 GLY A C 1
ATOM 2214 O O . GLY A 1 264 ? -62.847 12.229 30.921 1.00 40.38 264 GLY A O 1
ATOM 2215 N N . TYR A 1 265 ? -63.304 11.672 33.054 1.00 36.66 265 TYR A N 1
ATOM 2216 C CA . TYR A 1 265 ? -64.094 12.862 33.413 1.00 36.66 265 TYR A CA 1
ATOM 2217 C C . TYR A 1 265 ? -63.335 13.724 34.432 1.00 36.66 265 TYR A C 1
ATOM 2219 O O . TYR A 1 265 ? -62.705 13.199 35.352 1.00 36.66 265 TYR A O 1
ATOM 2227 N N . TRP A 1 266 ? -63.432 15.050 34.303 1.00 38.75 266 TRP A N 1
ATOM 2228 C CA . TRP A 1 266 ? -62.829 16.012 35.232 1.00 38.75 266 TRP A CA 1
ATOM 2229 C C . TRP A 1 266 ? -63.832 16.457 36.302 1.00 38.75 266 TRP A C 1
ATOM 2231 O O . TRP A 1 266 ? -64.969 16.799 35.984 1.00 38.75 266 TRP A O 1
ATOM 2241 N N . ILE A 1 267 ? -63.401 16.520 37.565 1.00 33.59 267 ILE A N 1
ATOM 2242 C CA . ILE A 1 267 ? -64.187 17.097 38.665 1.00 33.59 267 ILE A CA 1
ATOM 2243 C C . ILE A 1 267 ? -63.585 18.464 39.010 1.00 33.59 267 ILE A C 1
ATOM 2245 O O . ILE A 1 267 ? -62.433 18.555 39.431 1.00 33.59 267 ILE A O 1
ATOM 2249 N N . ASN A 1 268 ? -64.356 19.540 38.828 1.00 30.25 268 ASN A N 1
ATOM 2250 C CA . ASN A 1 268 ? -63.959 20.882 39.259 1.00 30.25 268 ASN A CA 1
ATOM 2251 C C . ASN A 1 268 ? -64.277 21.058 40.748 1.00 30.25 268 ASN A C 1
ATOM 2253 O O . ASN A 1 268 ? -65.441 21.026 41.137 1.00 30.25 268 ASN A O 1
ATOM 2257 N N . HIS A 1 269 ? -63.256 21.311 41.567 1.00 30.64 269 HIS A N 1
ATOM 2258 C CA . HIS A 1 269 ? -63.438 21.781 42.939 1.00 30.64 269 HIS A CA 1
ATOM 2259 C C . HIS A 1 269 ? -62.920 23.224 43.043 1.00 30.64 269 HIS A C 1
ATOM 2261 O O . HIS A 1 269 ? -61.759 23.465 42.702 1.00 30.64 269 HIS A O 1
ATOM 2267 N N . PRO A 1 270 ? -63.728 24.202 43.491 1.00 27.48 270 PRO A N 1
ATOM 2268 C CA . PRO A 1 270 ? -63.233 25.553 43.713 1.00 27.48 270 PRO A CA 1
ATOM 2269 C C . PRO A 1 270 ? -62.326 25.559 44.948 1.00 27.48 270 PRO A C 1
ATOM 2271 O O . PRO A 1 270 ? -62.768 25.261 46.059 1.00 27.48 270 PRO A O 1
ATOM 2274 N N . ILE A 1 271 ? -61.053 25.900 44.756 1.00 31.44 271 ILE A N 1
ATOM 2275 C CA . ILE A 1 271 ? -60.142 26.220 45.857 1.00 31.44 271 ILE A CA 1
ATOM 2276 C C . ILE A 1 271 ? -60.519 27.627 46.334 1.00 31.44 271 ILE A C 1
ATOM 2278 O O . ILE A 1 271 ? -60.353 28.597 45.593 1.00 31.44 271 ILE A O 1
ATOM 2282 N N . ARG A 1 272 ? -61.051 27.758 47.556 1.00 28.73 272 ARG A N 1
ATOM 2283 C CA . ARG A 1 272 ? -61.135 29.070 48.213 1.00 28.73 272 ARG A CA 1
ATOM 2284 C C . ARG A 1 272 ? -59.708 29.517 48.520 1.00 28.73 272 ARG A C 1
ATOM 2286 O O . ARG A 1 272 ? -59.010 28.836 49.264 1.00 28.73 272 ARG A O 1
ATOM 2293 N N . LYS A 1 273 ? -59.286 30.635 47.926 1.00 27.66 273 LYS A N 1
ATOM 2294 C CA . LYS A 1 273 ? -58.046 31.322 48.299 1.00 27.66 273 LYS A CA 1
ATOM 2295 C C . LYS A 1 273 ? -58.190 31.810 49.746 1.00 27.66 273 LYS A C 1
ATOM 2297 O O . LYS A 1 273 ? -59.111 32.576 50.026 1.00 27.66 273 LYS A O 1
ATOM 2302 N N . THR A 1 274 ? -57.326 31.326 50.631 1.00 35.50 274 THR A N 1
ATOM 2303 C CA . THR A 1 274 ? -56.977 31.959 51.913 1.00 35.50 274 THR A CA 1
ATOM 2304 C C . THR A 1 274 ? -55.651 32.663 51.745 1.00 35.50 274 THR A C 1
ATOM 2306 O O . THR A 1 274 ? -54.759 32.010 51.153 1.00 35.50 274 THR A O 1
#

pLDDT: mean 73.59, std 25.24, range [25.05, 98.5]

Foldseek 3Di:
DDDDDFPDKDAQDDDPPDTARIKTWDADPVGNVDIAIEGEHEAQPDDCDPVNLVVCVVVLHWYKYFYCNVPDPPDDPVVVVVSSVDVVRIDTSDHSCPVVVVVVVVVVVVVVVVVVVVVVVVVVVVVVVVVVVVVVVVVVVVVVVVVVVVVVVVVVVVVVVVVDDPPPDDDDDDDDDDDFDFPPPPDDDDPFKDKGWGWDDDPDDIDIWIWIWGQDPVRDIDIDTDRPPPDPDDDDQADEDDDDDDDCPPVVVVVCCVPPVGDYDYDDDDDDDD

Radius of gyration: 47.04 Å; chains: 1; bounding box: 109×46×104 Å

Sequence (274 aa):
MKYFKVDKVIEELNFNSYRPDLTLYRSSKKNPSEIHRLLVEIKVTHEVDENKRQKIISDNYSCIEIDLSKIDRMADPTVIYEAIHDIANVSWVHHCRSIELRDQADREILNSCTKALEESKKATEKLNKERQDREAEEREERYLKDEFIKSITNEIIKKQRVLLPAVKHKGKILKNRWHSQTIKLESIIEEKYTIGILLLIDSSPVYICYFFSRKLSDNRWRFVINKYKYAIAAPLHHIYYYRNTENNTNEIQKYLEATLGLSGYWINHPIRKT

Secondary structure (DSSP, 8-state):
------SEEEES--BTTB--SEEEEEE-SS-TT-EEEEEEEEESS----HHHHHHHHHTT--EEEEE-TTS-TT--HHHHHHHHH-GGGEEEEE-TTHHHHHHHHHHHHHHHHHHHHHHHHHHHHHHHHHHHHHHHHHHHHHHHHHHHHHHHHHHHHHHHHHH-------S---------------SS--TTEEEEEEEEE-SSPEEEEEEEEEE-TTSPEEEEEE------S------------SS-HHHHHHHHHHHH--------------